Protein AF-A0A3A4WCN4-F1 (afdb_monomer)

Mean predicted aligned error: 2.83 Å

Structure (mmCIF, N/CA/C/O backbone):
data_AF-A0A3A4WCN4-F1
#
_entry.id   AF-A0A3A4WCN4-F1
#
loop_
_atom_site.group_PDB
_atom_site.id
_atom_site.type_symbol
_atom_site.label_atom_id
_atom_site.label_alt_id
_atom_site.label_comp_id
_atom_site.label_asym_id
_atom_site.label_entity_id
_atom_site.label_seq_id
_atom_site.pdbx_PDB_ins_code
_atom_site.Cartn_x
_atom_site.Cartn_y
_atom_site.Cartn_z
_atom_site.occupancy
_atom_site.B_iso_or_equiv
_atom_site.auth_seq_id
_atom_site.auth_comp_id
_atom_site.auth_asym_id
_atom_site.auth_atom_id
_atom_site.pdbx_PDB_model_num
ATOM 1 N N . MET A 1 1 ? -25.607 -3.711 9.788 1.00 55.25 1 MET A N 1
ATOM 2 C CA . MET A 1 1 ? -25.666 -2.341 10.371 1.00 55.25 1 MET A CA 1
ATOM 3 C C . MET A 1 1 ? -24.471 -2.274 11.292 1.00 55.25 1 MET A C 1
ATOM 5 O O . MET A 1 1 ? -24.362 -3.160 12.132 1.00 55.25 1 MET A O 1
ATOM 9 N N . GLY A 1 2 ? -23.541 -1.355 11.036 1.00 72.25 2 GLY A N 1
ATOM 10 C CA . GLY A 1 2 ? -22.164 -1.476 11.502 1.00 72.25 2 GLY A CA 1
ATOM 11 C C . GLY A 1 2 ? -21.996 -1.468 13.020 1.00 72.25 2 GLY A C 1
ATOM 12 O O . GLY A 1 2 ? -22.837 -0.961 13.766 1.00 72.25 2 GLY A O 1
ATOM 13 N N . LYS A 1 3 ? -20.884 -2.036 13.495 1.00 90.38 3 LYS A N 1
ATOM 14 C CA . LYS A 1 3 ? -20.515 -1.987 14.913 1.00 90.38 3 LYS A CA 1
ATOM 15 C C . LYS A 1 3 ? -19.748 -0.697 15.184 1.00 90.38 3 LYS A C 1
ATOM 17 O O . LYS A 1 3 ? -18.665 -0.496 14.645 1.00 90.38 3 LYS A O 1
ATOM 22 N N . ILE A 1 4 ? -20.278 0.132 16.077 1.00 96.44 4 ILE A N 1
ATOM 23 C CA . ILE A 1 4 ? -19.611 1.360 16.518 1.00 96.44 4 ILE A CA 1
ATOM 24 C C . ILE A 1 4 ? -18.630 1.032 17.641 1.00 96.44 4 ILE A C 1
ATOM 26 O O . ILE A 1 4 ? -18.994 0.387 18.627 1.00 96.44 4 ILE A O 1
ATOM 30 N N . VAL A 1 5 ? -17.389 1.478 17.488 1.00 97.69 5 VAL A N 1
ATOM 31 C CA . VAL A 1 5 ? -16.275 1.217 18.401 1.00 97.69 5 VAL A CA 1
ATOM 32 C C . VAL A 1 5 ? -15.456 2.487 18.640 1.00 97.69 5 VAL A C 1
ATOM 34 O O . VAL A 1 5 ? -15.546 3.444 17.874 1.00 97.69 5 VAL A O 1
ATOM 37 N N . ALA A 1 6 ? -14.675 2.500 19.719 1.00 98.00 6 ALA A N 1
ATOM 38 C CA . ALA A 1 6 ? -13.680 3.532 19.996 1.00 98.00 6 ALA A CA 1
ATOM 39 C C . ALA A 1 6 ? -12.293 2.923 19.773 1.00 98.00 6 ALA A C 1
ATOM 41 O O . ALA A 1 6 ? -11.901 2.037 20.532 1.00 98.00 6 ALA A O 1
ATOM 42 N N . VAL A 1 7 ? -11.614 3.341 18.708 1.00 98.25 7 VAL A N 1
ATOM 43 C CA . VAL A 1 7 ? -10.374 2.723 18.208 1.00 98.25 7 VAL A CA 1
ATOM 44 C C . VAL A 1 7 ? -9.463 3.777 17.588 1.00 98.25 7 VAL A C 1
ATOM 46 O O . VAL A 1 7 ? -9.918 4.868 17.251 1.00 98.25 7 VAL A O 1
ATOM 49 N N . THR A 1 8 ? -8.181 3.463 17.431 1.00 98.56 8 THR A N 1
ATOM 50 C CA . THR A 1 8 ? -7.230 4.329 16.714 1.00 98.56 8 THR A CA 1
ATOM 51 C C . THR A 1 8 ? -7.257 4.097 15.201 1.00 98.56 8 THR A C 1
ATOM 53 O O . THR A 1 8 ? -7.775 3.080 14.736 1.00 98.56 8 THR A O 1
ATOM 56 N N . GLY A 1 9 ? -6.646 4.984 14.406 1.00 98.50 9 GLY A N 1
ATOM 57 C CA . GLY A 1 9 ? -6.474 4.754 12.965 1.00 98.50 9 GLY A CA 1
ATOM 58 C C . GLY A 1 9 ? -5.678 3.481 12.641 1.00 98.50 9 GLY A C 1
ATOM 59 O O . GLY A 1 9 ? -6.041 2.742 11.727 1.00 98.50 9 GLY A O 1
ATOM 60 N N . ASN A 1 10 ? -4.644 3.152 13.429 1.00 98.62 10 ASN A N 1
ATOM 61 C CA . ASN A 1 10 ? -3.909 1.889 13.278 1.00 98.62 10 ASN A CA 1
ATOM 62 C C . ASN A 1 10 ? -4.796 0.665 13.539 1.00 98.62 10 ASN A C 1
ATOM 64 O O . ASN A 1 10 ? -4.753 -0.303 12.778 1.00 98.62 10 ASN A O 1
ATOM 68 N N . GLU A 1 11 ? -5.616 0.708 14.592 1.00 98.69 11 GLU A N 1
ATOM 69 C CA . GLU A 1 11 ? -6.584 -0.347 14.904 1.00 98.69 11 GLU A CA 1
ATOM 70 C C . GLU A 1 11 ? -7.619 -0.521 13.795 1.00 98.69 11 GLU A C 1
ATOM 72 O O . GLU A 1 11 ? -7.915 -1.650 13.396 1.00 98.69 11 GLU A O 1
ATOM 77 N N . ALA A 1 12 ? -8.129 0.594 13.274 1.00 98.69 12 ALA A N 1
ATOM 78 C CA . ALA A 1 12 ? -9.118 0.601 12.213 1.00 98.69 12 ALA A CA 1
ATOM 79 C C . ALA A 1 1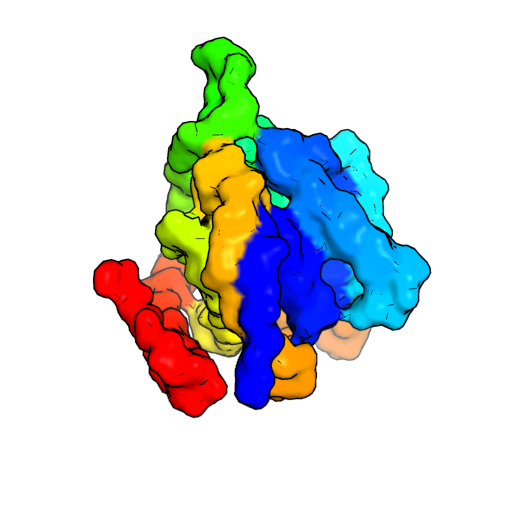2 ? -8.534 0.006 10.917 1.00 98.69 12 ALA A C 1
ATOM 81 O O . ALA A 1 12 ? -9.110 -0.922 10.349 1.00 98.69 12 ALA A O 1
ATOM 82 N N . CYS A 1 13 ? -7.336 0.423 10.499 1.00 98.75 13 CYS A N 1
ATOM 83 C CA . CYS A 1 13 ? -6.648 -0.160 9.344 1.00 98.75 13 CYS A CA 1
ATOM 84 C C . CYS A 1 13 ? -6.330 -1.656 9.527 1.00 98.75 13 CYS A C 1
ATOM 86 O O . CYS A 1 13 ? -6.526 -2.445 8.601 1.00 98.75 13 CYS A O 1
ATOM 88 N N . ALA A 1 14 ? -5.897 -2.083 10.719 1.00 98.75 14 ALA A N 1
ATOM 89 C CA . ALA A 1 14 ? -5.668 -3.500 11.008 1.00 98.75 14 ALA A CA 1
ATOM 90 C C . ALA A 1 14 ? -6.969 -4.322 10.911 1.00 98.75 14 ALA A C 1
ATOM 92 O O . ALA A 1 14 ? -6.965 -5.427 10.361 1.00 98.75 14 ALA A O 1
ATOM 93 N N . GLN A 1 15 ? -8.093 -3.776 11.390 1.00 98.69 15 GLN A N 1
ATOM 94 C CA . GLN A 1 15 ? -9.412 -4.388 11.234 1.00 98.69 15 GLN A CA 1
ATOM 95 C C . GLN A 1 15 ? -9.819 -4.488 9.756 1.00 98.69 15 GLN A C 1
ATOM 97 O O . GLN A 1 15 ? -10.295 -5.543 9.335 1.00 98.69 15 GLN A O 1
ATOM 102 N N . ALA A 1 16 ? -9.612 -3.439 8.957 1.00 98.81 16 ALA A N 1
ATOM 103 C CA . ALA A 1 16 ? -9.880 -3.476 7.519 1.00 98.81 16 ALA A CA 1
ATOM 104 C C . ALA A 1 16 ? -9.060 -4.574 6.822 1.00 98.81 16 ALA A C 1
ATOM 106 O O . ALA A 1 16 ? -9.638 -5.395 6.111 1.00 98.81 16 ALA A O 1
ATOM 107 N N . LEU A 1 17 ? -7.749 -4.678 7.083 1.00 98.75 17 LEU A N 1
ATOM 108 C CA . LEU A 1 17 ? -6.921 -5.765 6.535 1.00 98.75 17 LEU A CA 1
ATOM 109 C C . LEU A 1 17 ? -7.437 -7.148 6.945 1.00 98.75 17 LEU A C 1
ATOM 111 O O . LEU A 1 17 ? -7.514 -8.049 6.111 1.00 98.75 17 LEU A O 1
ATOM 115 N N . LYS A 1 18 ? -7.863 -7.313 8.204 1.00 98.69 18 LYS A N 1
ATOM 116 C CA . LYS A 1 18 ? -8.476 -8.559 8.684 1.00 98.69 18 LYS A CA 1
ATOM 117 C C . LYS A 1 18 ? -9.745 -8.920 7.912 1.00 98.69 18 LYS A C 1
ATOM 119 O O . LYS A 1 18 ? -10.019 -10.092 7.662 1.00 98.69 18 LYS A O 1
ATOM 124 N N . GLN A 1 19 ? -10.554 -7.927 7.563 1.00 98.56 19 GLN A N 1
ATOM 125 C CA . GLN A 1 19 ? -11.794 -8.132 6.817 1.00 98.56 19 GLN A CA 1
ATOM 126 C C . GLN A 1 19 ? -11.532 -8.438 5.341 1.00 98.56 19 GLN A C 1
ATOM 128 O O . GLN A 1 19 ? -12.218 -9.282 4.763 1.00 98.56 19 GLN A O 1
ATOM 133 N N . ILE A 1 20 ? -10.514 -7.798 4.765 1.00 98.50 20 ILE A N 1
ATOM 134 C CA . ILE A 1 20 ? -10.066 -7.992 3.384 1.00 98.50 20 ILE A CA 1
ATOM 135 C C . ILE A 1 20 ? -9.419 -9.368 3.186 1.00 98.50 20 ILE A C 1
ATOM 137 O O . ILE A 1 20 ? -9.630 -9.975 2.135 1.00 98.50 20 ILE A O 1
ATOM 141 N N . ASN A 1 21 ? -8.696 -9.869 4.198 1.00 98.44 21 ASN A N 1
ATOM 142 C CA . ASN A 1 21 ? -7.992 -11.155 4.187 1.00 98.44 21 ASN A CA 1
ATOM 143 C C . ASN A 1 21 ? -7.026 -11.273 2.985 1.00 98.44 21 ASN A C 1
ATOM 145 O O . ASN A 1 21 ? -7.299 -12.055 2.073 1.00 98.44 21 ASN A O 1
ATOM 149 N N . PRO A 1 22 ? -5.955 -10.450 2.910 1.00 98.44 22 PRO A N 1
ATOM 150 C CA . PRO A 1 22 ? -4.961 -10.567 1.841 1.00 98.44 22 PRO A CA 1
ATOM 151 C C . PRO A 1 22 ? -4.262 -11.933 1.895 1.00 98.44 22 PRO A C 1
ATOM 153 O O . PRO A 1 22 ? -4.121 -12.511 2.969 1.00 98.44 22 PRO A O 1
ATOM 156 N N . ASP A 1 23 ? -3.789 -12.435 0.756 1.00 98.56 23 ASP A N 1
ATOM 157 C CA . ASP A 1 23 ? -3.121 -13.740 0.683 1.00 98.56 23 ASP A CA 1
ATOM 158 C C . ASP A 1 23 ? -1.726 -13.689 1.320 1.00 98.56 23 ASP A C 1
ATOM 160 O O . ASP A 1 23 ? -1.324 -14.609 2.026 1.00 98.56 23 ASP A O 1
ATOM 164 N N . VAL A 1 24 ? -0.986 -12.597 1.092 1.00 98.75 24 VAL A N 1
ATOM 165 C CA . VAL A 1 24 ? 0.373 -12.405 1.621 1.00 98.75 24 VAL A CA 1
ATOM 166 C C . VAL A 1 24 ? 0.511 -11.020 2.236 1.00 98.75 24 VAL A C 1
ATOM 168 O O . VAL A 1 24 ? 0.078 -10.018 1.657 1.00 98.75 24 VAL A O 1
ATOM 171 N N . CYS A 1 25 ? 1.175 -10.959 3.388 1.00 98.62 25 CYS A N 1
ATOM 172 C CA . CYS A 1 25 ? 1.628 -9.711 3.974 1.00 98.62 25 CYS A CA 1
ATOM 173 C C . CYS A 1 25 ? 3.097 -9.802 4.382 1.00 98.62 25 CYS A C 1
ATOM 175 O O . CYS A 1 25 ? 3.435 -10.541 5.299 1.00 98.62 25 CYS A O 1
ATOM 177 N N . ALA A 1 26 ? 3.979 -9.052 3.719 1.00 98.50 26 ALA A N 1
ATOM 178 C CA . ALA A 1 26 ? 5.376 -8.949 4.136 1.00 98.50 26 ALA A CA 1
ATOM 179 C C . ALA A 1 26 ? 5.595 -7.639 4.890 1.00 98.50 26 ALA A C 1
ATOM 181 O O . ALA A 1 26 ? 5.161 -6.585 4.424 1.00 98.50 26 ALA A O 1
ATOM 182 N N . ALA A 1 27 ? 6.244 -7.686 6.051 1.00 97.00 27 ALA A N 1
ATOM 183 C CA . ALA A 1 27 ? 6.293 -6.541 6.955 1.00 97.00 27 ALA A CA 1
ATOM 184 C C . ALA A 1 27 ? 7.608 -6.428 7.725 1.00 97.00 27 ALA A C 1
ATOM 186 O O . ALA A 1 27 ? 8.247 -7.425 8.062 1.00 97.00 27 ALA A O 1
ATOM 187 N N . TYR A 1 28 ? 7.959 -5.184 8.047 1.00 98.50 28 TYR A N 1
ATOM 188 C CA . TYR A 1 28 ? 9.059 -4.828 8.932 1.00 98.50 28 TYR A CA 1
ATOM 189 C C . TYR A 1 28 ? 8.600 -3.710 9.884 1.00 98.50 28 TYR A C 1
ATOM 191 O O . TYR A 1 28 ? 7.876 -2.807 9.454 1.00 98.50 28 TYR A O 1
ATOM 199 N N . PRO A 1 29 ? 8.945 -3.765 11.182 1.00 97.50 29 PRO A N 1
ATOM 200 C CA . PRO A 1 29 ? 8.425 -2.818 12.160 1.00 97.50 29 PRO A CA 1
ATOM 201 C C . PRO A 1 29 ? 9.099 -1.443 12.055 1.00 97.50 29 PRO A C 1
ATOM 203 O O . PRO A 1 29 ? 10.312 -1.314 12.206 1.00 97.50 29 PRO A O 1
ATOM 206 N N . ILE A 1 30 ? 8.287 -0.392 11.917 1.00 98.44 30 ILE A N 1
ATOM 207 C CA . ILE A 1 30 ? 8.720 1.005 12.017 1.00 98.44 30 ILE A CA 1
ATOM 208 C C . ILE A 1 30 ? 7.617 1.881 12.625 1.00 98.44 30 ILE A C 1
ATOM 210 O O . ILE A 1 30 ? 6.486 1.928 12.147 1.00 98.44 30 ILE A O 1
ATOM 214 N N . THR A 1 31 ? 7.933 2.603 13.702 1.00 98.12 31 THR A N 1
ATOM 215 C CA . THR A 1 31 ? 7.000 3.542 14.352 1.00 98.12 31 THR A CA 1
ATOM 216 C C . THR A 1 31 ? 6.596 4.657 13.383 1.00 98.12 31 THR A C 1
ATOM 218 O O . THR A 1 31 ? 7.489 5.193 12.730 1.00 98.12 31 THR A O 1
ATOM 221 N N . PRO A 1 32 ? 5.333 5.113 13.332 1.00 97.88 32 PRO A N 1
ATOM 222 C CA . PRO A 1 32 ? 4.153 4.648 14.072 1.00 97.88 32 PRO A CA 1
ATOM 223 C C . PRO A 1 32 ? 3.353 3.498 13.418 1.00 97.88 32 PRO A C 1
ATOM 225 O O . PRO A 1 32 ? 2.295 3.145 13.934 1.00 97.88 32 PRO A O 1
ATOM 228 N N . ALA A 1 33 ? 3.824 2.892 12.325 1.00 97.88 33 ALA A N 1
ATOM 229 C CA . ALA A 1 33 ? 3.131 1.792 11.638 1.00 97.88 33 ALA A CA 1
ATOM 230 C C . ALA A 1 33 ? 3.218 0.432 12.365 1.00 97.88 33 ALA A C 1
ATOM 232 O O . ALA A 1 33 ? 2.402 -0.454 12.112 1.00 97.88 33 ALA A O 1
ATOM 233 N N . THR A 1 34 ? 4.169 0.260 13.292 1.00 97.31 34 THR A N 1
ATOM 234 C CA . THR A 1 34 ? 4.363 -0.995 14.044 1.00 97.31 34 THR A CA 1
ATOM 235 C C . THR A 1 34 ? 3.094 -1.492 14.741 1.00 97.31 34 THR A C 1
ATOM 237 O O . THR A 1 34 ? 2.812 -2.685 14.686 1.00 97.31 34 THR A O 1
ATOM 240 N N . ASP A 1 35 ? 2.315 -0.603 15.368 1.00 98.06 35 ASP A N 1
ATOM 241 C CA . ASP A 1 35 ? 1.096 -0.983 16.103 1.00 98.06 35 ASP A CA 1
ATOM 242 C C . ASP A 1 35 ? 0.027 -1.598 15.178 1.00 98.06 35 ASP A C 1
ATOM 244 O O . ASP A 1 35 ? -0.567 -2.621 15.523 1.00 98.06 35 ASP A O 1
ATOM 248 N N . LEU A 1 36 ? -0.144 -1.064 13.961 1.00 98.44 36 LEU A N 1
ATOM 249 C CA . LEU A 1 36 ? -1.029 -1.640 12.939 1.00 98.44 36 LEU A CA 1
ATOM 250 C C . LEU A 1 36 ? -0.605 -3.076 12.610 1.00 98.44 36 LEU A C 1
ATOM 252 O O . LEU A 1 36 ? -1.420 -4.000 12.684 1.00 98.44 36 LEU A O 1
ATOM 256 N N . MET A 1 37 ? 0.677 -3.278 12.289 1.00 97.81 37 MET A N 1
ATOM 257 C CA . MET A 1 37 ? 1.170 -4.599 11.895 1.00 97.81 37 MET A CA 1
ATOM 258 C C . MET A 1 37 ? 1.168 -5.605 13.042 1.00 97.81 37 MET A C 1
ATOM 260 O O . MET A 1 37 ? 0.860 -6.769 12.808 1.00 97.81 37 MET A O 1
ATOM 264 N N . GLN A 1 38 ? 1.432 -5.173 14.275 1.00 98.00 38 GLN A N 1
ATOM 265 C CA . GLN A 1 38 ? 1.349 -6.029 15.460 1.00 98.00 38 GLN A CA 1
ATOM 266 C C . GLN A 1 38 ? -0.086 -6.527 15.713 1.00 98.00 38 GLN A C 1
ATOM 268 O O . GLN A 1 38 ? -0.314 -7.678 16.105 1.00 98.00 38 GLN A O 1
ATOM 273 N N . ARG A 1 39 ? -1.087 -5.675 15.476 1.00 98.38 39 ARG A N 1
ATOM 274 C CA . ARG A 1 39 ? -2.501 -6.061 15.586 1.00 98.38 39 ARG A CA 1
ATOM 275 C C . ARG A 1 39 ? -2.896 -7.015 14.475 1.00 98.38 39 ARG A C 1
ATOM 277 O O . ARG A 1 39 ? -3.512 -8.043 14.747 1.00 98.38 39 ARG A O 1
ATOM 284 N N . PHE A 1 40 ? -2.483 -6.721 13.245 1.00 98.62 40 PHE A N 1
ATOM 285 C CA . PHE A 1 40 ? -2.744 -7.608 12.121 1.00 98.62 40 PHE A CA 1
ATOM 286 C C . PHE A 1 40 ? -2.070 -8.978 12.294 1.00 98.62 40 PHE A C 1
ATOM 288 O O . PHE A 1 40 ? -2.721 -10.001 12.098 1.00 98.62 40 PHE A O 1
ATOM 295 N N . SER A 1 41 ? -0.823 -9.031 12.774 1.00 98.06 41 SER A N 1
ATOM 296 C CA . SER A 1 41 ? -0.140 -10.300 13.060 1.00 98.06 41 SER A CA 1
ATOM 297 C C . SER A 1 41 ? -0.839 -11.118 14.146 1.00 98.06 41 SER A C 1
ATOM 299 O O . SER A 1 41 ? -0.810 -12.345 14.100 1.00 98.06 41 SER A O 1
ATOM 301 N N . SER A 1 42 ? -1.507 -10.462 15.099 1.00 98.50 42 SER A N 1
ATOM 302 C CA . SER A 1 42 ? -2.330 -11.150 16.102 1.00 98.50 42 SER A CA 1
ATOM 303 C C . SER A 1 42 ? -3.543 -11.826 15.454 1.00 98.50 42 SER A C 1
ATOM 305 O O . SER A 1 42 ? -3.851 -12.968 15.776 1.00 98.50 42 SER A O 1
ATOM 307 N N . PHE A 1 43 ? -4.185 -11.186 14.469 1.00 98.56 43 PHE A N 1
ATOM 308 C CA . PHE A 1 43 ? -5.264 -11.816 13.699 1.00 98.56 43 PHE A CA 1
ATOM 309 C C . PHE A 1 43 ? -4.794 -13.027 12.887 1.00 98.56 43 PHE A C 1
ATOM 311 O O . PHE A 1 43 ? -5.542 -14.000 12.787 1.00 98.56 43 PHE A O 1
ATOM 318 N N . VAL A 1 44 ? -3.574 -12.983 12.341 1.00 98.38 44 VAL A N 1
ATOM 319 C CA . VAL A 1 44 ? -2.948 -14.131 11.661 1.00 98.38 44 VAL A CA 1
ATOM 320 C C . VAL A 1 44 ? -2.724 -15.275 12.651 1.00 98.38 44 VAL A C 1
ATOM 322 O O . VAL A 1 44 ? -3.205 -16.383 12.429 1.00 98.38 44 VAL A O 1
ATOM 325 N N . ASN A 1 45 ? -2.072 -14.997 13.784 1.00 98.00 45 ASN A N 1
ATOM 326 C CA . ASN A 1 45 ? -1.817 -15.985 14.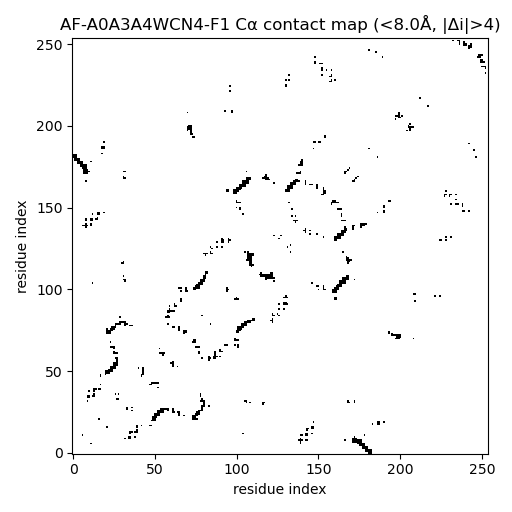836 1.00 98.00 45 ASN A CA 1
ATOM 327 C C . ASN A 1 45 ? -3.106 -16.645 15.358 1.00 98.00 45 ASN A C 1
ATOM 329 O O . ASN A 1 45 ? -3.143 -17.849 15.600 1.00 98.00 45 ASN A O 1
ATOM 333 N N . ASP A 1 46 ? -4.173 -15.860 15.504 1.00 98.31 46 ASP A N 1
ATOM 334 C CA . ASP A 1 46 ? -5.461 -16.319 16.026 1.00 98.31 46 ASP A CA 1
ATOM 335 C C . ASP A 1 46 ? -6.339 -17.018 14.967 1.00 98.31 46 ASP A C 1
ATOM 337 O O . ASP A 1 46 ? -7.504 -17.336 15.240 1.00 98.31 46 ASP A O 1
ATOM 341 N N . GLY A 1 47 ? -5.828 -17.219 13.745 1.00 97.88 47 GLY A N 1
ATOM 342 C CA . GLY A 1 47 ? -6.551 -17.859 12.643 1.00 97.88 47 GLY A CA 1
ATOM 343 C C . GLY A 1 47 ? -7.788 -17.079 12.189 1.00 97.88 47 GLY A C 1
ATOM 344 O O . GLY A 1 47 ? -8.790 -17.666 11.779 1.00 97.88 47 GLY A O 1
ATOM 345 N N . LYS A 1 48 ? -7.777 -15.746 12.329 1.00 98.25 48 LYS A N 1
ATOM 346 C CA . LYS A 1 48 ? -8.868 -14.863 11.868 1.00 98.25 48 LYS A CA 1
ATOM 347 C C . LYS A 1 48 ? -8.755 -14.503 10.387 1.00 98.25 48 LYS A C 1
ATOM 349 O O . LYS A 1 48 ? -9.742 -14.031 9.816 1.00 98.25 48 LYS A O 1
ATOM 354 N N . VAL A 1 49 ? -7.571 -14.700 9.821 1.00 98.00 49 VAL A N 1
ATOM 355 C CA . VAL A 1 49 ? -7.205 -14.548 8.412 1.00 98.00 49 VAL A CA 1
ATOM 356 C C . VAL A 1 49 ? -6.334 -15.729 8.004 1.00 98.00 49 VAL A C 1
ATOM 358 O O . VAL A 1 49 ? -5.692 -16.342 8.854 1.00 98.00 49 VAL A O 1
ATOM 361 N N . ASP A 1 50 ? -6.297 -16.003 6.707 1.00 97.31 50 ASP A N 1
ATOM 362 C CA . ASP A 1 50 ? -5.495 -17.073 6.104 1.00 97.31 50 ASP A CA 1
ATOM 363 C C . ASP A 1 50 ? -4.184 -16.525 5.502 1.00 97.31 50 ASP A C 1
ATOM 365 O O . ASP A 1 50 ? -3.518 -17.199 4.722 1.00 97.31 50 ASP A O 1
ATOM 369 N N . THR A 1 51 ? -3.843 -15.272 5.827 1.00 98.56 51 THR A N 1
ATOM 370 C CA . THR A 1 51 ? -2.694 -14.541 5.287 1.00 98.56 51 THR A CA 1
ATOM 371 C C . THR A 1 51 ? -1.367 -15.193 5.664 1.00 98.56 51 THR A C 1
ATOM 373 O O . THR A 1 51 ? -1.076 -15.377 6.846 1.00 98.56 51 THR A O 1
ATOM 376 N N . GLU A 1 52 ? -0.504 -15.409 4.673 1.00 98.56 52 GLU A N 1
ATOM 377 C CA . GLU A 1 52 ? 0.902 -15.733 4.904 1.00 98.56 52 GLU A CA 1
ATOM 378 C C . GLU A 1 52 ? 1.659 -14.460 5.316 1.00 98.56 52 GLU A C 1
ATOM 380 O O . GLU A 1 52 ? 1.875 -13.547 4.508 1.00 98.56 52 GLU A O 1
ATOM 385 N N . LEU A 1 53 ? 2.031 -14.374 6.596 1.00 98.44 53 LEU A N 1
ATOM 386 C CA . LEU A 1 53 ? 2.762 -13.238 7.154 1.00 98.44 53 LEU A CA 1
ATOM 387 C C . LEU A 1 53 ? 4.274 -13.483 7.087 1.00 98.44 53 LEU A C 1
ATOM 389 O O . LEU A 1 53 ? 4.808 -14.328 7.802 1.00 98.44 53 LEU A O 1
ATOM 393 N N . VAL A 1 54 ? 4.981 -12.683 6.291 1.00 98.31 54 VAL A N 1
ATOM 394 C CA . VAL A 1 54 ? 6.434 -12.783 6.108 1.00 98.31 54 VAL A CA 1
ATOM 395 C C . VAL A 1 54 ? 7.135 -11.669 6.884 1.00 98.31 54 VAL A C 1
ATOM 397 O O . VAL A 1 54 ? 7.074 -10.494 6.517 1.00 98.31 54 VAL A O 1
ATOM 400 N N . LEU A 1 55 ? 7.825 -12.040 7.963 1.00 97.50 55 LEU A N 1
ATOM 401 C CA . LEU A 1 55 ? 8.657 -11.122 8.742 1.00 97.50 55 LEU A CA 1
ATOM 402 C C . LEU A 1 55 ? 10.054 -11.065 8.124 1.00 97.50 55 LEU A C 1
ATOM 404 O O . LEU A 1 55 ? 10.817 -12.027 8.202 1.00 97.50 55 LEU A O 1
ATOM 408 N N . VAL A 1 56 ? 10.362 -9.947 7.478 1.00 98.19 56 VAL A N 1
ATOM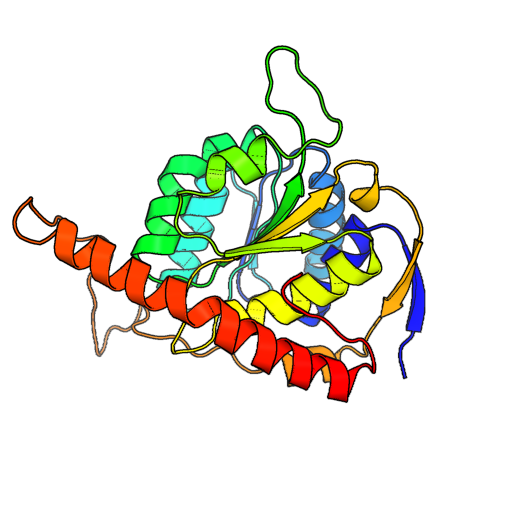 409 C CA . VAL A 1 56 ? 11.614 -9.747 6.735 1.00 98.19 56 VAL A CA 1
ATOM 410 C C . VAL A 1 56 ? 12.658 -8.999 7.574 1.00 98.19 56 VAL A C 1
ATOM 412 O O . VAL A 1 56 ? 12.392 -8.589 8.700 1.00 98.19 56 VAL A O 1
ATOM 415 N N . GLU A 1 57 ? 13.855 -8.805 7.029 1.00 97.88 57 GLU A N 1
ATOM 416 C CA . GLU A 1 57 ? 14.980 -8.121 7.673 1.00 97.88 57 GLU A CA 1
ATOM 417 C C . GLU A 1 57 ? 15.017 -6.601 7.452 1.00 97.88 57 GLU A C 1
ATOM 419 O O . GLU A 1 57 ? 15.759 -5.911 8.149 1.00 97.88 57 GLU A O 1
ATOM 424 N N . SER A 1 58 ? 14.260 -6.076 6.480 1.00 98.31 58 SER A N 1
ATOM 425 C CA . SER A 1 58 ? 14.155 -4.636 6.205 1.00 98.31 58 SER A CA 1
ATOM 426 C C . SER A 1 58 ? 12.917 -4.284 5.374 1.00 98.31 58 SER A C 1
ATOM 428 O O . SER A 1 58 ? 12.313 -5.149 4.738 1.00 98.31 58 SER A O 1
ATOM 430 N N . GLU A 1 59 ? 12.557 -3.002 5.305 1.00 98.56 59 GLU A N 1
ATOM 431 C CA . GLU A 1 59 ? 11.459 -2.528 4.458 1.00 98.56 59 GLU A CA 1
ATOM 432 C C . GLU A 1 59 ? 11.712 -2.725 2.957 1.00 98.56 59 GLU A C 1
ATOM 434 O O . GLU A 1 59 ? 10.763 -2.985 2.215 1.00 98.56 59 GLU A O 1
ATOM 439 N N . HIS A 1 60 ? 12.971 -2.684 2.502 1.00 98.62 60 HIS A N 1
ATOM 440 C CA . HIS A 1 60 ? 13.315 -3.030 1.114 1.00 98.62 60 HIS A CA 1
ATOM 441 C C . HIS A 1 60 ? 12.875 -4.461 0.785 1.00 98.62 60 HIS A C 1
ATOM 443 O O . HIS A 1 60 ? 12.171 -4.709 -0.200 1.00 98.62 60 HIS A O 1
ATOM 449 N N . SER A 1 61 ? 13.205 -5.392 1.677 1.00 98.56 61 SER A N 1
ATOM 450 C CA . SER A 1 61 ? 12.856 -6.808 1.569 1.00 98.56 61 SER A CA 1
ATOM 451 C C . SER A 1 61 ? 11.351 -7.031 1.709 1.00 98.56 61 SER A C 1
ATOM 453 O O . SER A 1 61 ? 10.800 -7.901 1.035 1.00 98.56 61 SER A O 1
ATOM 455 N N . ALA A 1 62 ? 10.657 -6.201 2.495 1.00 98.69 62 ALA A N 1
ATOM 456 C CA . ALA A 1 62 ? 9.202 -6.264 2.633 1.00 98.69 62 ALA A CA 1
ATOM 457 C C . ALA A 1 62 ? 8.524 -5.951 1.296 1.00 98.69 62 ALA A C 1
ATOM 459 O O . ALA A 1 62 ? 7.691 -6.729 0.827 1.00 98.69 62 ALA A O 1
ATOM 460 N N . MET A 1 63 ? 8.917 -4.857 0.633 1.00 98.81 63 MET A N 1
ATOM 461 C CA . MET A 1 63 ? 8.362 -4.518 -0.681 1.00 98.81 63 MET A CA 1
ATOM 462 C C . MET A 1 63 ? 8.792 -5.524 -1.758 1.00 98.81 63 MET A C 1
ATOM 464 O O . MET A 1 63 ? 7.980 -5.900 -2.602 1.00 98.81 63 MET A 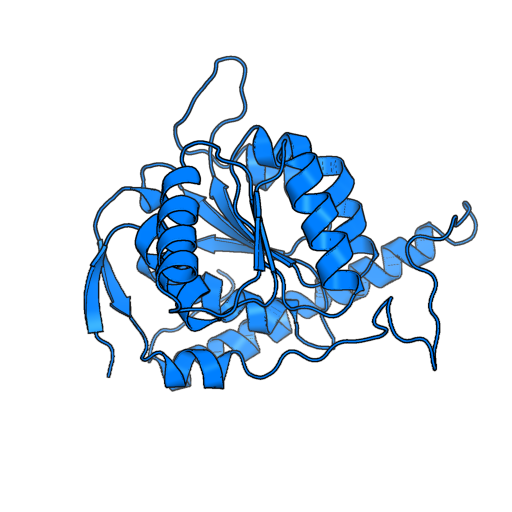O 1
ATOM 468 N N . SER A 1 64 ? 10.028 -6.024 -1.704 1.00 98.44 64 SER A N 1
ATOM 469 C CA . SER A 1 64 ? 10.517 -7.066 -2.619 1.00 98.44 64 SER A CA 1
ATOM 470 C C . SER A 1 64 ? 9.709 -8.364 -2.519 1.00 98.44 64 SER A C 1
ATOM 472 O O . SER A 1 64 ? 9.276 -8.904 -3.540 1.00 98.44 64 SER A O 1
ATOM 474 N N . ALA A 1 65 ? 9.434 -8.837 -1.301 1.00 98.62 65 ALA A N 1
ATOM 475 C CA . ALA A 1 65 ? 8.576 -9.994 -1.064 1.00 98.62 65 ALA A CA 1
ATOM 476 C C . ALA A 1 65 ? 7.135 -9.736 -1.536 1.00 98.62 65 ALA A C 1
ATOM 478 O O . ALA A 1 65 ? 6.537 -10.602 -2.177 1.00 98.62 65 ALA A O 1
ATOM 479 N N . CYS A 1 66 ? 6.604 -8.529 -1.305 1.00 98.75 66 CYS A N 1
ATOM 480 C CA . CYS A 1 66 ? 5.282 -8.142 -1.796 1.00 98.75 66 CYS A CA 1
ATOM 481 C C . CYS A 1 66 ? 5.190 -8.179 -3.329 1.00 98.75 66 CYS A C 1
ATOM 483 O O . CYS A 1 66 ? 4.216 -8.693 -3.875 1.00 98.75 66 CYS A O 1
ATOM 485 N N . ILE A 1 67 ? 6.210 -7.679 -4.032 1.00 98.62 67 ILE A N 1
ATOM 486 C CA . ILE A 1 67 ? 6.295 -7.723 -5.499 1.00 98.62 67 ILE A CA 1
ATOM 487 C C . ILE A 1 67 ? 6.316 -9.167 -5.995 1.00 98.62 67 ILE A C 1
ATOM 489 O O . ILE A 1 67 ? 5.557 -9.505 -6.902 1.00 98.62 67 ILE A O 1
ATOM 493 N N . GLY A 1 68 ? 7.131 -10.031 -5.384 1.00 98.00 68 GLY A N 1
ATOM 494 C CA . GLY A 1 68 ? 7.179 -11.451 -5.731 1.00 98.00 68 GLY A CA 1
ATOM 495 C C . GLY A 1 68 ? 5.825 -12.143 -5.551 1.00 98.00 68 GLY A C 1
ATOM 496 O O . GLY A 1 68 ? 5.347 -12.811 -6.468 1.00 98.00 68 GLY A O 1
ATOM 497 N N . ALA A 1 69 ? 5.171 -11.928 -4.408 1.00 98.25 69 ALA A N 1
ATOM 498 C CA . ALA A 1 69 ? 3.861 -12.502 -4.105 1.00 98.25 69 ALA A CA 1
ATOM 499 C C . ALA A 1 69 ? 2.753 -11.989 -5.044 1.00 98.25 69 ALA A C 1
ATOM 501 O O . ALA A 1 69 ? 1.943 -12.775 -5.542 1.00 98.25 69 ALA A O 1
ATOM 502 N N . ALA A 1 70 ? 2.743 -10.689 -5.349 1.00 98.12 70 ALA A N 1
ATOM 503 C CA . ALA A 1 70 ? 1.760 -10.101 -6.254 1.00 98.12 70 ALA A CA 1
ATOM 504 C C . ALA A 1 70 ? 1.975 -10.586 -7.694 1.00 98.12 70 ALA A C 1
ATOM 506 O O . ALA A 1 70 ? 1.013 -10.926 -8.385 1.00 98.12 70 ALA A O 1
ATOM 507 N N . ALA A 1 71 ? 3.233 -10.683 -8.141 1.00 97.44 71 ALA A N 1
ATOM 508 C CA . ALA A 1 71 ? 3.575 -11.248 -9.443 1.00 97.44 71 ALA A CA 1
ATOM 509 C C . ALA A 1 71 ? 3.186 -12.729 -9.538 1.00 97.44 71 ALA A C 1
ATOM 511 O O . ALA A 1 71 ? 2.687 -13.157 -10.574 1.00 97.44 71 ALA A O 1
ATOM 512 N N . ALA A 1 72 ? 3.338 -13.503 -8.459 1.00 96.75 72 ALA A N 1
ATOM 513 C CA . ALA A 1 72 ? 2.882 -14.892 -8.380 1.00 96.75 72 ALA A CA 1
ATOM 514 C C . ALA A 1 72 ? 1.349 -15.043 -8.429 1.00 96.75 72 ALA A C 1
ATOM 516 O O . ALA A 1 72 ? 0.858 -16.136 -8.712 1.00 96.75 72 ALA A O 1
ATOM 517 N N . GLY A 1 73 ? 0.595 -13.955 -8.234 1.00 95.81 73 GLY A N 1
ATOM 518 C CA . GLY A 1 73 ? -0.859 -13.922 -8.367 1.00 95.81 73 GLY A CA 1
ATOM 519 C C . GLY A 1 73 ? -1.634 -13.839 -7.054 1.00 95.81 73 GLY A C 1
ATOM 520 O O . GLY A 1 73 ? -2.834 -14.109 -7.080 1.00 95.81 73 GLY A O 1
ATOM 521 N N . GLY A 1 74 ? -0.985 -13.480 -5.944 1.00 97.12 74 GLY A N 1
ATOM 522 C CA . GLY A 1 74 ? -1.657 -13.215 -4.669 1.00 97.12 74 GLY A CA 1
ATOM 523 C C . GLY A 1 74 ? -2.177 -11.779 -4.547 1.00 97.12 74 GLY A C 1
ATOM 524 O O . GLY A 1 74 ? -1.635 -10.853 -5.154 1.00 97.12 74 GLY A O 1
ATOM 525 N N . ARG A 1 75 ? -3.206 -11.587 -3.718 1.00 98.50 75 ARG A N 1
ATOM 526 C CA . ARG A 1 75 ? -3.608 -10.288 -3.165 1.00 98.50 75 ARG A CA 1
ATOM 527 C C . ARG A 1 75 ? -2.657 -9.924 -2.029 1.00 98.50 75 ARG A C 1
ATOM 529 O O . ARG A 1 75 ? -2.553 -10.663 -1.054 1.00 98.50 75 ARG A O 1
ATOM 536 N N . VAL A 1 76 ? -1.980 -8.783 -2.137 1.00 98.62 76 VAL A N 1
ATOM 537 C CA . VAL A 1 76 ? -0.847 -8.454 -1.261 1.00 98.62 76 VAL A CA 1
ATOM 538 C C . VAL A 1 76 ? -1.043 -7.134 -0.533 1.00 98.62 76 VAL A C 1
ATOM 540 O O . VAL A 1 76 ? -1.465 -6.140 -1.128 1.00 98.62 76 VAL A O 1
ATOM 543 N N . ALA A 1 77 ? -0.667 -7.121 0.746 1.00 98.62 77 ALA A N 1
ATOM 544 C CA . ALA A 1 77 ? -0.586 -5.911 1.550 1.00 98.62 77 ALA A CA 1
ATOM 545 C C . ALA A 1 77 ? 0.735 -5.810 2.333 1.00 98.62 77 ALA A C 1
ATOM 547 O O . ALA A 1 77 ? 1.396 -6.805 2.605 1.00 98.62 77 ALA A O 1
ATOM 548 N N . THR A 1 78 ? 1.107 -4.607 2.747 1.00 98.69 78 THR A N 1
ATOM 549 C CA . THR A 1 78 ? 2.179 -4.329 3.725 1.00 98.69 78 THR A CA 1
ATOM 550 C C . THR A 1 78 ? 1.789 -3.089 4.526 1.00 98.69 78 THR A C 1
ATOM 552 O O . THR A 1 78 ? 0.718 -2.553 4.281 1.00 98.69 78 THR A O 1
ATOM 555 N N . ALA A 1 79 ? 2.613 -2.599 5.447 1.00 98.69 79 ALA A N 1
ATOM 556 C CA . ALA A 1 79 ? 2.473 -1.259 6.016 1.00 98.69 79 ALA A CA 1
ATOM 557 C C . ALA A 1 79 ? 3.851 -0.710 6.394 1.00 98.69 79 ALA A C 1
ATOM 559 O O . ALA A 1 79 ? 4.748 -1.468 6.764 1.00 98.69 79 ALA A O 1
ATOM 560 N N . THR A 1 80 ? 4.035 0.607 6.298 1.00 98.75 80 THR A N 1
ATOM 561 C CA . THR A 1 80 ? 5.325 1.247 6.599 1.00 98.75 80 THR A CA 1
ATOM 562 C C . THR A 1 80 ? 5.162 2.717 6.991 1.00 98.75 80 THR A C 1
ATOM 564 O O . THR A 1 80 ? 4.046 3.230 7.113 1.00 98.75 80 THR A O 1
ATOM 567 N N . SER A 1 81 ? 6.289 3.390 7.220 1.00 98.69 81 SER A N 1
ATOM 568 C CA . SER A 1 81 ? 6.381 4.802 7.574 1.00 98.69 81 SER A CA 1
ATOM 569 C C . SER A 1 81 ? 7.785 5.361 7.293 1.00 98.69 81 SER A C 1
ATOM 571 O O . SER A 1 81 ? 8.771 4.637 7.425 1.00 98.69 81 SER A O 1
ATOM 573 N N . SER A 1 82 ? 7.913 6.651 6.964 1.00 98.62 82 SER A N 1
ATOM 574 C CA . SER A 1 82 ? 9.175 7.414 6.973 1.00 98.62 82 SER A CA 1
ATOM 575 C C . SER A 1 82 ? 10.364 6.701 6.311 1.00 98.62 82 SER A C 1
ATOM 577 O O . SER A 1 82 ? 10.370 6.477 5.103 1.00 98.62 82 SER A O 1
ATOM 579 N N . GLN A 1 83 ? 11.397 6.356 7.091 1.00 98.38 83 GLN A N 1
ATOM 580 C CA . GLN A 1 83 ? 12.641 5.761 6.596 1.00 98.38 83 GLN A CA 1
ATOM 581 C C . GLN A 1 83 ? 12.396 4.397 5.957 1.00 98.38 83 GLN A C 1
ATOM 583 O O . GLN A 1 83 ? 13.115 4.022 5.040 1.00 98.38 83 GLN A O 1
ATOM 588 N N . GLY A 1 84 ? 11.357 3.697 6.403 1.00 98.50 84 GLY A N 1
ATOM 589 C CA . GLY A 1 84 ? 10.943 2.439 5.823 1.00 98.50 84 GLY A CA 1
ATOM 590 C C . GLY A 1 84 ? 10.425 2.614 4.403 1.00 98.50 84 GLY A C 1
ATOM 591 O O . GLY A 1 84 ? 10.865 1.909 3.500 1.00 98.50 84 GLY A O 1
ATOM 592 N N . LEU A 1 85 ? 9.589 3.630 4.164 1.00 98.69 85 LEU A N 1
ATOM 593 C CA . LEU A 1 85 ? 9.166 3.980 2.806 1.00 98.69 85 LEU A CA 1
ATOM 594 C C . LEU A 1 85 ? 10.352 4.432 1.943 1.00 98.69 85 LEU A C 1
ATOM 596 O O . LEU A 1 85 ? 10.452 4.041 0.782 1.00 98.69 85 LEU A O 1
ATOM 600 N N . ALA A 1 86 ? 11.267 5.226 2.506 1.00 98.25 86 ALA A N 1
ATOM 601 C CA . ALA A 1 86 ? 12.480 5.639 1.801 1.00 98.25 86 ALA A CA 1
ATOM 602 C C . ALA A 1 86 ? 13.350 4.431 1.405 1.00 98.25 86 ALA A C 1
ATOM 604 O O . ALA A 1 86 ? 13.894 4.398 0.304 1.00 98.25 86 ALA A O 1
ATOM 605 N N . LEU A 1 87 ? 13.429 3.409 2.260 1.00 98.31 87 LEU A N 1
ATOM 606 C CA . LEU A 1 87 ? 14.156 2.173 1.984 1.00 98.31 87 LEU A CA 1
ATOM 607 C C . LEU A 1 87 ? 13.438 1.278 0.952 1.00 98.31 87 LEU A C 1
ATOM 609 O O . LEU A 1 87 ? 14.083 0.496 0.260 1.00 98.31 87 LEU A O 1
ATOM 613 N N . MET A 1 88 ? 12.122 1.441 0.777 1.00 98.62 88 MET A N 1
ATOM 614 C CA . MET A 1 88 ? 11.343 0.811 -0.299 1.00 98.62 88 MET A CA 1
ATOM 615 C C . MET A 1 88 ? 11.461 1.525 -1.656 1.00 98.62 88 MET A C 1
ATOM 617 O O . MET A 1 88 ? 10.971 0.989 -2.649 1.00 98.62 88 MET A O 1
ATOM 621 N N . TRP A 1 89 ? 12.056 2.723 -1.729 1.00 98.25 89 TRP A N 1
ATOM 622 C CA . TRP A 1 89 ? 11.840 3.674 -2.831 1.00 98.25 89 TRP A CA 1
ATOM 623 C C . TRP A 1 89 ? 12.067 3.107 -4.238 1.00 98.25 89 TRP A C 1
ATOM 625 O O . TRP A 1 89 ? 11.204 3.269 -5.101 1.00 98.25 89 TRP A O 1
ATOM 635 N N . GLU A 1 90 ? 13.172 2.397 -4.483 1.00 97.50 90 GLU A N 1
ATOM 636 C CA . GLU A 1 90 ? 13.425 1.796 -5.802 1.00 97.50 90 GLU A CA 1
ATOM 637 C C . GLU A 1 90 ? 12.407 0.700 -6.158 1.00 97.50 90 GLU A C 1
ATOM 639 O O . GLU A 1 90 ? 11.973 0.583 -7.307 1.00 97.50 90 GLU A O 1
ATOM 644 N N . MET A 1 91 ? 11.946 -0.047 -5.153 1.00 98.50 91 MET A N 1
ATOM 645 C CA . MET A 1 91 ? 10.985 -1.131 -5.323 1.00 98.50 91 MET A CA 1
ATOM 646 C C . MET A 1 91 ? 9.587 -0.593 -5.638 1.00 98.50 91 MET A C 1
ATOM 648 O O . MET A 1 91 ? 8.830 -1.242 -6.362 1.00 98.50 91 MET A O 1
ATOM 652 N N . LEU A 1 92 ? 9.250 0.623 -5.190 1.00 98.69 92 LEU A N 1
ATOM 653 C CA . LEU A 1 92 ? 7.978 1.269 -5.532 1.00 98.69 92 LEU A CA 1
ATOM 654 C C . LEU A 1 92 ? 7.814 1.418 -7.053 1.00 98.69 92 LEU A C 1
ATOM 656 O O . LEU A 1 92 ? 6.742 1.120 -7.587 1.00 98.69 92 LEU A O 1
ATOM 660 N N . TYR A 1 93 ? 8.880 1.803 -7.763 1.00 97.94 93 TYR A N 1
ATOM 661 C CA . TYR A 1 93 ? 8.866 1.900 -9.226 1.00 97.94 93 TYR A CA 1
ATOM 662 C C . TYR A 1 93 ? 8.694 0.537 -9.894 1.00 97.94 93 TYR A C 1
ATOM 664 O O . TYR A 1 93 ? 7.996 0.442 -10.906 1.00 97.94 93 TYR A O 1
ATOM 672 N N . ILE A 1 94 ? 9.286 -0.519 -9.327 1.00 97.62 94 ILE A N 1
ATOM 673 C CA . ILE A 1 94 ? 9.138 -1.886 -9.837 1.00 97.62 94 ILE A CA 1
ATOM 674 C C . ILE A 1 94 ? 7.684 -2.342 -9.694 1.00 97.62 94 ILE A C 1
ATOM 676 O O . ILE A 1 94 ? 7.096 -2.774 -10.686 1.00 97.62 94 ILE A O 1
ATOM 680 N N . ALA A 1 95 ? 7.072 -2.189 -8.515 1.00 98.06 95 ALA A N 1
ATOM 681 C CA . ALA A 1 95 ? 5.670 -2.548 -8.277 1.00 98.06 95 ALA A CA 1
ATOM 682 C C . ALA A 1 95 ? 4.715 -1.832 -9.249 1.00 98.06 95 ALA A C 1
ATOM 684 O O . ALA A 1 95 ? 3.883 -2.461 -9.909 1.00 98.06 95 ALA A O 1
ATOM 685 N N . ALA A 1 96 ? 4.875 -0.513 -9.390 1.00 97.69 96 ALA A N 1
ATOM 686 C CA . ALA A 1 96 ? 4.030 0.292 -10.261 1.00 97.69 96 ALA A CA 1
ATOM 687 C C . ALA A 1 96 ? 4.270 -0.003 -11.748 1.00 97.69 96 ALA A C 1
ATOM 689 O O . ALA A 1 96 ? 3.316 -0.075 -12.527 1.00 97.69 96 ALA A O 1
ATOM 690 N N . GLY A 1 97 ? 5.529 -0.164 -12.166 1.00 95.88 97 GLY A N 1
ATOM 691 C CA . GLY A 1 97 ? 5.880 -0.477 -13.552 1.00 95.88 97 GLY A CA 1
ATOM 692 C C . GLY A 1 97 ? 5.346 -1.846 -13.968 1.00 95.88 97 GLY A C 1
ATOM 693 O O . GLY A 1 97 ? 4.751 -2.001 -15.034 1.00 95.88 97 GLY A O 1
ATOM 694 N N . THR A 1 98 ? 5.480 -2.844 -13.099 1.00 95.25 98 THR A N 1
ATOM 695 C CA . THR A 1 98 ? 5.021 -4.216 -13.368 1.00 95.25 98 THR A CA 1
ATOM 696 C C . THR A 1 98 ? 3.515 -4.420 -13.188 1.00 95.25 98 THR A C 1
ATOM 698 O O . THR A 1 98 ? 3.035 -5.538 -13.368 1.00 95.25 98 THR A O 1
ATOM 701 N N . ARG A 1 99 ? 2.747 -3.347 -12.933 1.00 95.62 99 ARG A N 1
ATOM 702 C CA . ARG A 1 99 ? 1.274 -3.361 -12.863 1.00 95.62 99 ARG A CA 1
ATOM 703 C C . ARG A 1 99 ? 0.737 -4.273 -11.748 1.00 95.62 99 ARG A C 1
ATOM 705 O O . ARG A 1 99 ? -0.260 -4.983 -11.928 1.00 95.62 99 ARG A O 1
ATOM 712 N N . LEU A 1 100 ? 1.424 -4.281 -10.605 1.00 97.69 100 LEU A N 1
ATOM 713 C CA . LEU A 1 100 ? 1.096 -5.134 -9.465 1.00 97.69 100 LEU A CA 1
ATOM 714 C C . LEU A 1 100 ? 0.270 -4.355 -8.428 1.00 97.69 100 LEU A C 1
ATOM 716 O O . LEU A 1 100 ? 0.770 -3.373 -7.879 1.00 97.69 100 LEU A O 1
ATOM 720 N N . PRO A 1 101 ? -0.984 -4.761 -8.147 1.00 98.12 101 PRO A N 1
ATOM 721 C CA . PRO A 1 101 ? -1.816 -4.109 -7.141 1.00 98.12 101 PRO A CA 1
ATOM 722 C C . PRO A 1 101 ? -1.386 -4.545 -5.732 1.00 98.12 101 PRO A C 1
ATOM 724 O O . PRO A 1 101 ? -1.855 -5.551 -5.208 1.00 98.12 101 PRO A O 1
ATOM 727 N N . ILE A 1 102 ? -0.459 -3.791 -5.142 1.00 98.81 102 ILE A N 1
ATOM 728 C CA . ILE A 1 102 ? -0.014 -3.940 -3.750 1.00 98.81 102 ILE A CA 1
ATOM 729 C C . ILE A 1 102 ? -0.616 -2.792 -2.943 1.00 98.81 102 ILE A C 1
ATOM 731 O O . ILE A 1 102 ? -0.522 -1.635 -3.363 1.00 98.81 102 ILE A O 1
ATOM 735 N N . ILE A 1 103 ? -1.227 -3.104 -1.799 1.00 98.88 103 ILE A N 1
ATOM 736 C CA . ILE A 1 103 ? -1.834 -2.101 -0.918 1.00 98.88 103 ILE A CA 1
ATOM 737 C C . ILE A 1 103 ? -0.954 -1.844 0.299 1.00 98.88 103 ILE A C 1
ATOM 739 O O . ILE A 1 103 ? -0.493 -2.774 0.957 1.00 98.88 103 ILE A O 1
ATOM 743 N N . MET A 1 104 ? -0.742 -0.572 0.622 1.00 98.81 104 MET A N 1
ATOM 744 C CA . MET A 1 104 ? 0.105 -0.168 1.737 1.00 98.81 104 MET A CA 1
ATOM 745 C C . MET A 1 104 ? -0.542 0.966 2.534 1.00 98.81 104 MET A C 1
ATOM 747 O O . MET A 1 104 ? -0.504 2.113 2.089 1.00 98.81 104 MET A O 1
ATOM 751 N N . PRO A 1 105 ? -1.096 0.710 3.732 1.00 98.75 105 PRO A N 1
ATOM 752 C CA . PRO A 1 105 ? -1.261 1.754 4.726 1.00 98.75 105 PRO A CA 1
ATOM 753 C C . PRO A 1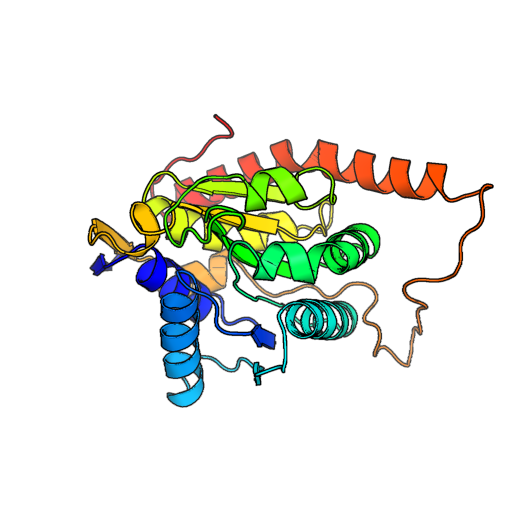 105 ? 0.099 2.403 4.998 1.00 98.75 105 PRO A C 1
ATOM 755 O O . PRO A 1 105 ? 1.044 1.753 5.459 1.00 98.75 105 PRO A O 1
ATOM 758 N N . LEU A 1 106 ? 0.201 3.683 4.661 1.00 98.81 106 LEU A N 1
ATOM 759 C CA . LEU A 1 106 ? 1.365 4.510 4.916 1.00 98.81 106 LEU A CA 1
ATOM 760 C C . LEU A 1 106 ? 1.030 5.416 6.094 1.00 98.81 106 LEU A C 1
ATOM 762 O O . LEU A 1 106 ? 0.257 6.364 5.969 1.00 98.81 106 LEU A O 1
ATOM 766 N N . VAL A 1 107 ? 1.610 5.111 7.251 1.00 98.75 107 VAL A N 1
ATOM 767 C CA . VAL A 1 107 ? 1.418 5.937 8.442 1.00 98.75 107 VAL A CA 1
ATOM 768 C C . VAL A 1 107 ? 2.433 7.070 8.382 1.00 98.75 107 VAL A C 1
ATOM 770 O O . VAL A 1 107 ? 3.580 6.893 8.789 1.00 98.75 107 VAL A O 1
ATOM 773 N N . ASN A 1 108 ? 2.032 8.198 7.805 1.00 98.69 108 ASN A N 1
ATOM 774 C CA . ASN A 1 108 ? 2.921 9.283 7.414 1.00 98.69 108 ASN A CA 1
ATOM 775 C C . ASN A 1 108 ? 3.714 9.833 8.601 1.00 98.69 108 ASN A C 1
ATOM 777 O O . ASN A 1 108 ? 3.165 10.080 9.679 1.00 98.69 108 ASN A O 1
ATOM 781 N N . ARG A 1 109 ? 5.020 10.003 8.403 1.00 98.50 109 ARG A N 1
ATOM 782 C CA . ARG A 1 109 ? 5.969 10.445 9.427 1.00 98.50 109 ARG A CA 1
ATOM 783 C C . ARG A 1 109 ? 7.140 11.179 8.784 1.00 98.50 109 ARG A C 1
ATOM 785 O O . ARG A 1 109 ? 7.661 10.758 7.752 1.00 98.50 109 ARG A O 1
ATOM 792 N N . ALA A 1 110 ? 7.643 12.175 9.506 1.00 98.31 110 ALA A N 1
ATOM 793 C CA . ALA A 1 110 ? 8.846 12.923 9.166 1.00 98.31 110 ALA A CA 1
ATOM 794 C C . ALA A 1 110 ? 10.048 12.058 8.761 1.00 98.31 110 ALA A C 1
ATOM 796 O O . ALA A 1 110 ? 10.376 11.057 9.414 1.00 98.31 110 ALA A O 1
ATOM 797 N N . LEU A 1 111 ? 10.740 12.463 7.693 1.00 97.25 111 LEU A N 1
ATOM 798 C CA . LEU A 1 111 ? 12.051 11.928 7.336 1.00 97.25 111 LEU A CA 1
ATOM 799 C C . LEU A 1 111 ? 13.138 12.424 8.311 1.00 97.25 111 LEU A C 1
ATOM 801 O O . LEU A 1 111 ? 13.020 13.488 8.912 1.00 97.25 111 LEU A O 1
ATOM 805 N N . SER A 1 112 ? 14.183 11.614 8.499 1.00 95.38 112 SER A N 1
ATOM 806 C CA . SER A 1 112 ? 15.253 11.873 9.471 1.00 95.38 112 SER A CA 1
ATOM 807 C C . SER A 1 112 ? 16.158 13.057 9.085 1.00 95.38 112 SER A C 1
ATOM 809 O O . SER A 1 112 ? 16.143 13.526 7.950 1.00 95.38 112 SER A O 1
ATOM 811 N N . ALA A 1 113 ? 17.016 13.449 10.032 1.00 92.56 113 ALA A N 1
ATOM 812 C CA . ALA A 1 113 ? 17.865 14.647 10.081 1.00 92.56 113 ALA A CA 1
ATOM 813 C C . ALA A 1 113 ? 17.131 15.961 10.465 1.00 92.56 113 ALA A C 1
ATOM 815 O O . ALA A 1 113 ? 17.022 16.871 9.642 1.00 92.56 113 ALA A O 1
ATOM 816 N N . PRO A 1 114 ? 16.717 16.112 11.747 1.00 95.12 114 PRO A N 1
ATOM 817 C CA . PRO A 1 114 ? 16.876 15.161 12.860 1.00 95.12 114 PRO A CA 1
ATOM 818 C C . PRO A 1 114 ? 15.843 14.023 12.826 1.00 95.12 114 PRO A C 1
ATOM 820 O O . PRO A 1 114 ? 14.847 14.100 12.116 1.00 95.12 114 PRO A O 1
ATOM 823 N N . LEU A 1 115 ? 16.069 12.948 13.595 1.00 96.75 115 LEU A N 1
ATOM 824 C CA . LEU A 1 115 ? 15.058 11.897 13.758 1.00 96.75 115 LEU A CA 1
ATOM 825 C C . LEU A 1 115 ? 13.788 12.500 14.369 1.00 96.75 115 LEU A C 1
ATOM 827 O O . LEU A 1 115 ? 13.833 13.053 15.467 1.00 96.75 115 LEU A O 1
ATOM 831 N N . ASN A 1 116 ? 12.660 12.324 13.689 1.00 96.38 116 ASN A N 1
ATOM 832 C CA . ASN A 1 116 ? 11.349 12.702 14.187 1.00 96.38 116 ASN A CA 1
ATOM 833 C C . ASN A 1 116 ? 10.362 11.556 13.931 1.00 96.38 116 ASN A C 1
ATOM 835 O O . ASN A 1 116 ? 10.263 11.034 12.821 1.00 96.38 116 ASN A O 1
ATOM 839 N N . ILE A 1 117 ? 9.677 11.122 14.989 1.00 96.81 117 ILE A N 1
ATOM 840 C CA . ILE A 1 117 ? 8.696 10.035 14.915 1.00 96.81 117 ILE A CA 1
ATOM 841 C C . ILE A 1 117 ? 7.277 10.541 14.634 1.00 96.81 117 ILE A C 1
ATOM 843 O O . ILE A 1 117 ? 6.402 9.731 14.349 1.00 96.81 117 ILE A O 1
ATOM 847 N N . HIS A 1 118 ? 7.040 11.850 14.705 1.00 96.94 118 HIS A N 1
ATOM 848 C CA . HIS A 1 118 ? 5.725 12.454 14.532 1.00 96.94 118 HIS A CA 1
ATOM 849 C C . HIS A 1 118 ? 5.346 12.647 13.060 1.00 96.94 118 HIS A C 1
ATOM 851 O O . HIS A 1 118 ? 6.194 12.614 12.163 1.00 96.94 118 HIS A O 1
ATOM 857 N N . GLY A 1 119 ? 4.043 12.821 12.838 1.00 96.62 119 GLY A N 1
ATOM 858 C CA . GLY A 1 119 ? 3.449 12.970 11.519 1.00 96.62 119 GLY A CA 1
ATOM 859 C C . GLY A 1 119 ? 3.895 14.234 10.788 1.00 96.62 119 GLY A C 1
ATOM 860 O O . GLY A 1 119 ? 3.820 15.338 11.321 1.00 96.62 119 GLY A O 1
ATOM 861 N N . ASP A 1 120 ? 4.324 14.036 9.548 1.00 96.44 120 ASP A N 1
ATOM 862 C CA . ASP A 1 120 ? 4.262 14.979 8.434 1.00 96.44 120 ASP A CA 1
ATOM 863 C C . ASP A 1 120 ? 4.137 14.144 7.148 1.00 96.44 120 ASP A C 1
ATOM 865 O O . ASP A 1 120 ? 4.192 12.917 7.213 1.00 96.44 120 ASP A O 1
ATOM 869 N N . HIS A 1 121 ? 3.989 14.771 5.981 1.00 98.25 121 HIS A N 1
ATOM 870 C CA . HIS A 1 121 ? 3.827 14.046 4.711 1.00 98.25 121 HIS A CA 1
ATOM 871 C C . HIS A 1 121 ? 5.117 13.901 3.898 1.00 98.25 121 HIS A C 1
ATOM 873 O O . HIS A 1 121 ? 5.051 13.590 2.712 1.00 98.25 121 HIS A O 1
ATOM 879 N N . SER A 1 122 ? 6.292 14.159 4.476 1.00 98.00 122 SER A N 1
ATOM 880 C CA . SER A 1 122 ? 7.565 14.158 3.740 1.00 98.00 122 SER A CA 1
ATOM 881 C C . SER A 1 122 ? 7.876 12.809 3.088 1.00 98.00 122 SER A C 1
ATOM 883 O O . SER A 1 122 ? 8.409 12.773 1.979 1.00 98.00 122 SER A O 1
ATOM 885 N N . ASP A 1 123 ? 7.484 11.709 3.728 1.00 98.19 123 ASP A N 1
ATOM 886 C CA . ASP A 1 123 ? 7.626 10.358 3.198 1.00 98.19 123 ASP A CA 1
ATOM 887 C C . ASP A 1 123 ? 6.713 10.108 1.987 1.00 98.19 123 ASP A C 1
ATOM 889 O O . ASP A 1 123 ? 7.207 9.855 0.886 1.00 98.19 123 ASP A O 1
ATOM 893 N N . GLY A 1 124 ? 5.397 10.265 2.145 1.00 97.94 124 GLY A N 1
ATOM 894 C CA . GLY A 1 124 ? 4.417 10.099 1.071 1.00 97.94 124 GLY A CA 1
ATOM 895 C C . GLY A 1 124 ? 4.688 11.041 -0.102 1.00 97.94 124 GLY A C 1
ATOM 896 O O . GLY A 1 124 ? 4.702 10.611 -1.257 1.00 97.94 124 GLY A O 1
ATOM 897 N N . MET A 1 125 ? 5.029 12.301 0.182 1.00 98.25 125 MET A N 1
ATOM 898 C CA . MET A 1 125 ? 5.402 13.280 -0.841 1.00 98.25 125 MET A CA 1
ATOM 899 C C . MET A 1 125 ? 6.707 12.920 -1.556 1.00 98.25 125 MET A C 1
ATOM 901 O O . MET A 1 125 ? 6.840 13.223 -2.742 1.00 98.25 125 MET A O 1
ATOM 905 N N . GLY A 1 126 ? 7.644 12.243 -0.886 1.00 97.31 126 GLY A N 1
ATOM 906 C CA . GLY A 1 126 ? 8.843 11.676 -1.510 1.00 97.31 126 GLY A CA 1
ATOM 907 C C . GLY A 1 126 ? 8.542 10.526 -2.482 1.00 97.31 126 GLY A C 1
ATOM 908 O O . GLY A 1 126 ? 9.312 10.281 -3.411 1.00 97.31 126 GLY A O 1
ATOM 909 N N . ALA A 1 127 ? 7.399 9.854 -2.317 1.00 97.94 127 ALA A N 1
ATOM 910 C CA . ALA A 1 127 ? 6.957 8.748 -3.163 1.00 97.94 127 ALA A CA 1
ATOM 911 C C . ALA A 1 127 ? 5.928 9.138 -4.245 1.00 97.94 127 ALA A C 1
ATOM 913 O O . ALA A 1 127 ? 5.502 8.270 -5.009 1.00 97.94 127 ALA A O 1
ATOM 914 N N . ARG A 1 128 ? 5.533 10.412 -4.362 1.00 96.81 128 ARG A N 1
ATOM 915 C CA . ARG A 1 128 ? 4.465 10.855 -5.289 1.00 96.81 128 ARG A CA 1
ATOM 916 C C . ARG A 1 128 ? 4.724 10.524 -6.768 1.00 96.81 128 ARG A C 1
ATOM 918 O O . ARG A 1 128 ? 3.790 10.278 -7.522 1.00 96.81 128 ARG A O 1
ATOM 925 N N . ASP A 1 129 ? 5.993 10.481 -7.175 1.00 96.31 129 ASP A N 1
ATOM 926 C CA . ASP A 1 129 ? 6.410 10.277 -8.571 1.00 96.31 129 ASP A CA 1
ATOM 927 C C . ASP A 1 129 ? 6.642 8.788 -8.922 1.00 96.31 129 ASP A C 1
ATOM 929 O O . ASP A 1 129 ? 7.025 8.442 -10.041 1.00 96.31 129 ASP A O 1
ATOM 933 N N . THR A 1 130 ? 6.373 7.876 -7.979 1.00 97.81 130 THR A N 1
ATOM 934 C CA . THR A 1 130 ? 6.624 6.428 -8.129 1.00 97.81 130 THR A CA 1
ATOM 935 C C . THR A 1 130 ? 5.589 5.705 -8.994 1.00 97.81 130 THR A C 1
ATOM 937 O O . THR A 1 130 ? 5.812 4.567 -9.407 1.00 97.81 130 THR A O 1
ATOM 940 N N . GLY A 1 131 ? 4.457 6.350 -9.298 1.00 97.06 131 GLY A N 1
ATOM 941 C CA . GLY A 1 131 ? 3.330 5.738 -10.011 1.00 97.06 131 GLY A CA 1
ATOM 942 C C . GLY A 1 131 ? 2.361 4.967 -9.109 1.00 97.06 131 GLY A C 1
ATOM 943 O O . GLY A 1 131 ? 1.519 4.230 -9.624 1.00 97.06 131 GLY A O 1
ATOM 944 N N . TRP A 1 132 ? 2.470 5.136 -7.790 1.00 98.62 132 TRP A N 1
ATOM 945 C CA . TRP A 1 132 ? 1.492 4.656 -6.817 1.00 98.62 132 TRP A CA 1
ATOM 946 C C . TRP A 1 132 ? 0.320 5.627 -6.699 1.00 98.62 132 TRP A C 1
ATOM 948 O O . TRP A 1 132 ? 0.497 6.844 -6.732 1.00 98.62 132 TRP A O 1
ATOM 958 N N . ILE A 1 133 ? -0.879 5.083 -6.528 1.00 98.75 133 ILE A N 1
ATOM 959 C CA . ILE A 1 133 ? -2.065 5.864 -6.169 1.00 98.75 133 ILE A CA 1
ATOM 960 C C . ILE A 1 133 ? -1.921 6.254 -4.697 1.00 98.75 133 ILE A C 1
ATOM 962 O O . ILE A 1 133 ? -1.636 5.389 -3.880 1.00 98.75 133 ILE A O 1
ATOM 966 N N . GLN A 1 134 ? -2.115 7.521 -4.340 1.00 98.69 134 GLN A N 1
ATOM 967 C CA . GLN A 1 134 ? -2.089 7.960 -2.941 1.00 98.69 134 GLN A CA 1
ATOM 968 C C . GLN A 1 134 ? -3.476 8.450 -2.530 1.00 98.69 134 GLN A C 1
ATOM 970 O O . GLN A 1 134 ? -4.045 9.318 -3.189 1.00 98.69 134 GLN A O 1
ATOM 975 N N . ILE A 1 135 ? -4.018 7.873 -1.458 1.00 98.62 135 ILE A N 1
ATOM 976 C CA . ILE A 1 135 ? -5.323 8.218 -0.886 1.00 98.62 135 ILE A CA 1
ATOM 977 C C . ILE A 1 135 ? -5.075 8.712 0.535 1.00 98.62 135 ILE A C 1
ATOM 979 O O . ILE A 1 135 ? -4.615 7.941 1.373 1.00 98.62 135 ILE A O 1
ATOM 983 N N . TYR A 1 136 ? -5.347 9.987 0.799 1.00 98.44 136 TYR A N 1
ATOM 984 C CA . TYR A 1 136 ? -5.125 10.610 2.103 1.00 98.44 136 TYR A CA 1
ATOM 985 C C . TYR A 1 136 ? -6.401 10.579 2.935 1.00 98.44 136 TYR A C 1
ATOM 987 O O . TYR A 1 136 ? -7.479 10.863 2.423 1.00 98.44 136 TYR A O 1
ATOM 995 N N . SER A 1 137 ? -6.260 10.213 4.206 1.00 98.44 137 SER A N 1
ATOM 996 C CA . SER A 1 137 ? -7.369 10.066 5.148 1.00 98.44 137 SER A CA 1
ATOM 997 C C . SER A 1 137 ? -7.249 11.104 6.257 1.00 98.44 137 SER A C 1
ATOM 999 O O . SER A 1 137 ? -6.192 11.206 6.880 1.00 98.44 137 SER A O 1
ATOM 1001 N N . GLU A 1 138 ? -8.322 11.849 6.521 1.00 97.19 138 GLU A N 1
ATOM 1002 C CA . GLU A 1 138 ? -8.332 12.921 7.526 1.00 97.19 138 GLU A CA 1
ATOM 1003 C C . GLU A 1 138 ? -8.506 12.387 8.958 1.00 97.19 138 GLU A C 1
ATOM 1005 O O . GLU A 1 138 ? -8.068 13.013 9.921 1.00 97.19 138 GLU A O 1
ATOM 1010 N N . ASN A 1 139 ? -9.129 11.217 9.116 1.00 98.44 139 ASN A N 1
ATOM 1011 C CA . ASN A 1 139 ? -9.470 10.636 10.416 1.00 98.44 139 ASN A CA 1
ATOM 1012 C C . ASN A 1 139 ? -9.474 9.096 10.390 1.00 98.44 139 ASN A C 1
ATOM 1014 O O . ASN A 1 139 ? -9.302 8.468 9.339 1.00 98.44 139 ASN A O 1
ATOM 1018 N N . ALA A 1 140 ? -9.675 8.468 11.553 1.00 98.50 140 ALA A N 1
ATOM 1019 C CA . ALA A 1 140 ? -9.642 7.006 11.677 1.00 98.50 140 ALA A CA 1
ATOM 1020 C C . ALA A 1 140 ? -10.745 6.287 10.871 1.00 98.50 140 ALA A C 1
ATOM 1022 O O . ALA A 1 140 ? -10.512 5.185 10.365 1.00 98.50 140 ALA A O 1
ATOM 1023 N N . GLN A 1 141 ? -11.931 6.895 10.729 1.00 98.69 141 GLN A N 1
ATOM 1024 C CA . GLN A 1 141 ? -13.023 6.344 9.91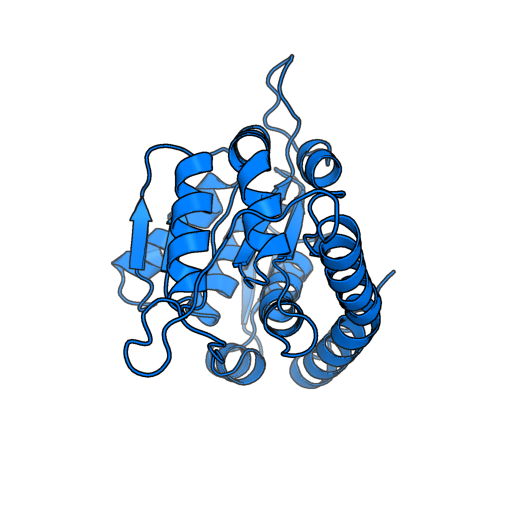8 1.00 98.69 141 GLN A CA 1
ATOM 1025 C C . GLN A 1 141 ? -12.641 6.332 8.435 1.00 98.69 141 GLN A C 1
ATOM 1027 O O . GLN A 1 141 ? -12.817 5.322 7.756 1.00 98.69 141 GLN A O 1
ATOM 1032 N N . GLU A 1 142 ? -12.067 7.427 7.944 1.00 98.56 142 GLU A N 1
ATOM 1033 C CA . GLU A 1 142 ? -11.592 7.518 6.568 1.00 98.56 142 GLU A CA 1
ATOM 1034 C C . GLU A 1 142 ? -10.433 6.571 6.297 1.00 98.56 142 GLU A C 1
ATOM 1036 O O . GLU A 1 142 ? -10.424 5.937 5.251 1.00 98.56 142 GLU A O 1
ATOM 1041 N N . ALA A 1 143 ? -9.496 6.404 7.233 1.00 98.69 143 ALA A N 1
ATOM 1042 C CA . ALA A 1 143 ? -8.389 5.464 7.063 1.00 98.69 143 ALA A CA 1
ATOM 1043 C C . ALA A 1 143 ? -8.901 4.024 6.870 1.00 98.69 143 ALA A C 1
ATOM 1045 O O . ALA A 1 143 ? -8.440 3.306 5.981 1.00 98.69 143 ALA A O 1
ATOM 1046 N N . TYR A 1 144 ? -9.918 3.630 7.642 1.00 98.81 144 TYR A N 1
ATOM 1047 C CA . TYR A 1 144 ? -10.612 2.351 7.495 1.00 98.81 144 TYR A CA 1
ATOM 1048 C C . TYR A 1 144 ? -11.328 2.215 6.143 1.00 98.81 144 TYR A C 1
ATOM 1050 O O . TYR A 1 144 ? -11.132 1.231 5.423 1.00 98.81 144 TYR A O 1
ATOM 1058 N N . ASP A 1 145 ? -12.127 3.215 5.774 1.00 98.81 145 ASP A N 1
ATOM 1059 C CA . ASP A 1 145 ? -12.948 3.187 4.563 1.00 98.81 145 ASP A CA 1
ATOM 1060 C C . ASP A 1 145 ? -12.103 3.273 3.286 1.00 98.81 145 ASP A C 1
ATOM 1062 O O . ASP A 1 145 ? -12.311 2.511 2.338 1.00 98.81 145 ASP A O 1
ATOM 1066 N N . ASN A 1 146 ? -11.106 4.157 3.262 1.00 98.81 146 ASN A N 1
ATOM 1067 C CA . ASN A 1 146 ? -10.158 4.306 2.163 1.00 98.81 146 ASN A CA 1
ATOM 1068 C C . ASN A 1 146 ? -9.313 3.050 1.986 1.00 98.81 146 ASN A C 1
ATOM 1070 O O . ASN A 1 146 ? -9.042 2.662 0.848 1.00 98.81 146 ASN A O 1
ATOM 1074 N N . LEU A 1 147 ? -8.945 2.364 3.074 1.00 98.88 147 LEU A N 1
ATOM 1075 C CA . LEU A 1 147 ? -8.224 1.103 2.964 1.00 98.88 147 LEU A CA 1
ATOM 1076 C C . LEU A 1 147 ? -9.058 0.038 2.261 1.00 98.88 147 LEU A C 1
ATOM 1078 O O . LEU A 1 147 ? -8.564 -0.589 1.328 1.00 98.88 147 LEU A O 1
ATOM 1082 N N . ILE A 1 148 ? -10.335 -0.101 2.608 1.00 98.88 148 ILE A N 1
ATOM 1083 C CA . ILE A 1 148 ? -11.244 -1.034 1.930 1.00 98.88 148 ILE A CA 1
ATOM 1084 C C . ILE A 1 148 ? -11.439 -0.654 0.453 1.00 98.88 148 ILE A C 1
ATOM 1086 O O . ILE A 1 148 ? -11.351 -1.513 -0.430 1.00 98.88 148 ILE A O 1
ATOM 1090 N N . GLN A 1 149 ? -11.665 0.630 0.162 1.00 98.81 149 GLN A N 1
ATOM 1091 C CA . GLN A 1 149 ? -11.826 1.127 -1.209 1.00 98.81 149 GLN A CA 1
ATOM 1092 C C . GLN A 1 149 ? -10.554 0.947 -2.053 1.00 98.81 149 GLN A C 1
ATOM 1094 O O . GLN A 1 149 ? -10.649 0.625 -3.239 1.00 98.81 149 GLN A O 1
ATOM 1099 N N . SER A 1 150 ? -9.365 1.082 -1.458 1.00 98.81 150 SER A N 1
ATOM 1100 C CA . SER A 1 150 ? -8.087 1.006 -2.174 1.00 98.81 150 SER A CA 1
ATOM 1101 C C . SER A 1 150 ? -7.870 -0.331 -2.885 1.00 98.81 150 SER A C 1
ATOM 1103 O O . SER A 1 150 ? -7.389 -0.328 -4.016 1.00 98.81 150 SER A O 1
ATOM 1105 N N . PHE A 1 151 ? -8.307 -1.457 -2.303 1.00 98.69 151 PHE A N 1
ATOM 1106 C CA . PHE A 1 151 ? -8.232 -2.767 -2.959 1.00 98.69 151 PHE A CA 1
ATOM 1107 C C . PHE A 1 151 ? -9.072 -2.784 -4.238 1.00 98.69 151 PHE A C 1
ATOM 1109 O O . PHE A 1 151 ? -8.599 -3.220 -5.280 1.00 98.69 151 PHE A O 1
ATOM 1116 N N . ARG A 1 152 ? -10.292 -2.234 -4.210 1.00 98.38 152 ARG A N 1
ATOM 1117 C CA . ARG A 1 152 ? -11.150 -2.153 -5.402 1.00 98.38 152 ARG A CA 1
ATOM 1118 C C . ARG A 1 152 ? -10.556 -1.266 -6.488 1.00 98.38 152 ARG A C 1
ATOM 1120 O O . ARG A 1 152 ? -10.611 -1.627 -7.660 1.00 98.38 152 ARG A O 1
ATOM 1127 N N . ILE A 1 153 ? -9.979 -0.132 -6.100 1.00 98.75 153 ILE A N 1
ATOM 1128 C CA . ILE A 1 153 ? -9.381 0.829 -7.032 1.00 98.75 153 ILE A CA 1
ATOM 1129 C C . ILE A 1 153 ? -8.119 0.239 -7.672 1.00 98.75 153 ILE A C 1
ATOM 1131 O O . ILE A 1 153 ? -8.000 0.221 -8.896 1.00 98.75 153 ILE A O 1
ATOM 1135 N N . ALA A 1 154 ? -7.193 -0.268 -6.858 1.00 98.62 154 ALA A N 1
ATOM 1136 C CA . ALA A 1 154 ? -5.914 -0.811 -7.302 1.00 98.62 154 ALA A CA 1
ATOM 1137 C C . ALA A 1 154 ? -6.077 -2.086 -8.140 1.00 98.62 154 ALA A C 1
ATOM 1139 O O . ALA A 1 154 ? -5.411 -2.249 -9.164 1.00 98.62 154 ALA A O 1
ATOM 1140 N N . GLU A 1 155 ? -6.972 -2.992 -7.730 1.00 98.50 155 GLU A N 1
ATOM 1141 C CA . GLU A 1 155 ? -7.179 -4.286 -8.389 1.00 98.50 155 GLU A CA 1
ATOM 1142 C C . GLU A 1 155 ? -8.045 -4.200 -9.648 1.00 98.50 155 GLU A C 1
ATOM 1144 O O . GLU A 1 155 ? -8.048 -5.148 -10.442 1.00 98.50 155 GLU A O 1
ATOM 1149 N N . HIS A 1 156 ? -8.750 -3.081 -9.864 1.00 98.44 156 HIS A N 1
ATOM 1150 C CA . HIS A 1 156 ? -9.578 -2.877 -11.049 1.00 98.44 156 HIS A CA 1
ATOM 1151 C C . HIS A 1 156 ? -8.776 -3.178 -12.321 1.00 98.44 156 HIS A C 1
ATOM 1153 O O . HIS A 1 156 ? -7.636 -2.732 -12.462 1.00 98.44 156 HIS A O 1
ATOM 1159 N N . LEU A 1 157 ? -9.359 -3.930 -13.262 1.00 97.62 157 LEU A N 1
ATOM 1160 C CA . LEU A 1 157 ? -8.630 -4.462 -14.424 1.00 97.62 157 LEU A CA 1
ATOM 1161 C C . LEU A 1 157 ? -8.048 -3.365 -15.324 1.00 97.62 1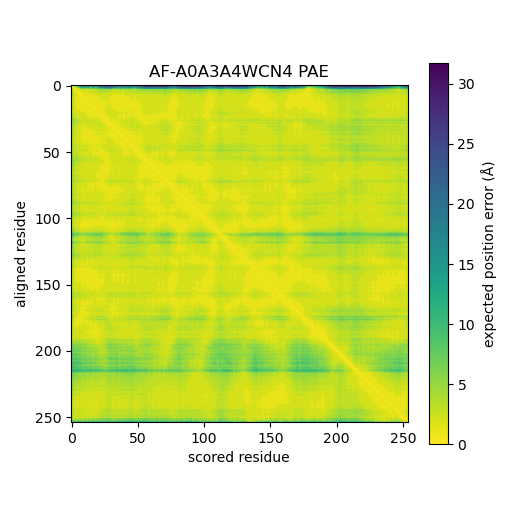57 LEU A C 1
ATOM 1163 O O . LEU A 1 157 ? -6.954 -3.528 -15.863 1.00 97.62 157 LEU A O 1
ATOM 1167 N N . ASP A 1 158 ? -8.733 -2.226 -15.423 1.00 97.25 158 ASP A N 1
ATOM 1168 C CA . ASP A 1 158 ? -8.216 -1.061 -16.144 1.00 97.25 158 ASP A CA 1
ATOM 1169 C C . ASP A 1 158 ? -7.101 -0.328 -15.390 1.00 97.25 158 ASP A C 1
ATOM 1171 O O . ASP A 1 158 ? -6.340 0.406 -16.019 1.00 97.25 158 ASP A O 1
ATOM 1175 N N . ILE A 1 159 ? -6.996 -0.517 -14.067 1.00 98.00 159 ILE A N 1
ATOM 1176 C CA . ILE A 1 159 ? -6.076 0.206 -13.185 1.00 98.00 159 ILE A CA 1
ATOM 1177 C C . ILE A 1 159 ? -4.848 -0.617 -12.867 1.00 98.00 159 ILE A C 1
ATOM 1179 O O . ILE A 1 159 ? -3.800 -0.225 -13.342 1.00 98.00 159 ILE A O 1
ATOM 1183 N N . ARG A 1 160 ? -4.920 -1.728 -12.127 1.00 97.50 160 ARG A N 1
ATOM 1184 C CA . ARG A 1 160 ? -3.759 -2.598 -11.825 1.00 97.50 160 ARG A CA 1
ATOM 1185 C C . ARG A 1 160 ? -2.494 -1.816 -11.439 1.00 97.50 160 ARG A C 1
ATOM 1187 O O . ARG A 1 160 ? -1.419 -2.048 -11.989 1.00 97.50 160 ARG A O 1
ATOM 1194 N N . LEU A 1 161 ? -2.644 -0.841 -10.549 1.00 98.38 161 LEU A N 1
ATOM 1195 C CA . LEU A 1 161 ? -1.554 -0.042 -9.987 1.00 98.38 161 LEU A CA 1
ATOM 1196 C C . LEU A 1 161 ? -1.562 -0.215 -8.468 1.00 98.38 161 LEU A C 1
ATOM 1198 O O . LEU A 1 161 ? -2.637 -0.393 -7.899 1.00 98.38 161 LEU A O 1
ATOM 1202 N N . PRO A 1 162 ? -0.400 -0.162 -7.807 1.00 98.75 162 PRO A N 1
ATOM 1203 C CA . PRO A 1 162 ? -0.338 -0.221 -6.355 1.00 98.75 162 PRO A CA 1
ATOM 1204 C C . PRO A 1 162 ? -0.875 1.075 -5.722 1.00 98.75 162 PRO A C 1
ATOM 1206 O O . PRO A 1 162 ? -0.882 2.134 -6.362 1.00 98.75 162 PRO A O 1
ATOM 1209 N N . ALA A 1 163 ? -1.324 0.995 -4.467 1.00 98.88 163 ALA A N 1
ATOM 1210 C CA . ALA A 1 163 ? -1.916 2.129 -3.760 1.00 98.88 163 ALA A CA 1
ATOM 1211 C C . ALA A 1 163 ? -1.409 2.274 -2.318 1.00 98.88 163 ALA A C 1
ATOM 1213 O O . ALA A 1 163 ? -1.249 1.296 -1.585 1.00 98.88 163 ALA A O 1
ATOM 1214 N N . MET A 1 164 ? -1.179 3.525 -1.922 1.00 98.81 164 MET A N 1
ATOM 1215 C CA . MET A 1 164 ? -0.861 3.955 -0.569 1.00 98.81 164 MET A CA 1
ATOM 1216 C C . MET A 1 164 ? -2.100 4.574 0.064 1.00 98.81 164 MET A C 1
ATOM 1218 O O . MET A 1 164 ? -2.722 5.463 -0.520 1.00 98.81 164 MET A O 1
ATOM 1222 N N . VAL A 1 165 ? -2.430 4.127 1.269 1.00 98.81 165 VAL A N 1
ATOM 1223 C CA . VAL A 1 165 ? -3.490 4.722 2.085 1.00 98.81 165 VAL A CA 1
ATOM 1224 C C . VAL A 1 165 ? -2.805 5.491 3.200 1.00 98.81 165 VAL A C 1
ATOM 1226 O O . VAL A 1 165 ? -2.314 4.912 4.166 1.00 98.81 165 VAL A O 1
ATOM 1229 N N . CYS A 1 166 ? -2.686 6.791 2.979 1.00 98.81 166 CYS A N 1
ATOM 1230 C CA . CYS A 1 166 ? -1.958 7.746 3.791 1.00 98.81 166 CYS A CA 1
ATOM 1231 C C . CYS A 1 166 ? -2.812 8.185 4.990 1.00 98.81 166 CYS A C 1
ATOM 1233 O O . CYS A 1 166 ? -3.987 8.527 4.829 1.00 98.81 166 CYS A O 1
ATOM 1235 N N . MET A 1 167 ? -2.221 8.187 6.185 1.00 98.44 167 MET A N 1
ATOM 1236 C CA . MET A 1 167 ? -2.821 8.747 7.400 1.00 98.44 167 MET A CA 1
ATOM 1237 C C . MET A 1 167 ? -1.752 9.340 8.320 1.00 98.44 167 MET A C 1
ATOM 1239 O O . MET A 1 167 ? -0.644 8.807 8.414 1.00 98.44 167 MET A O 1
ATOM 1243 N N . ASP A 1 168 ? -2.092 10.404 9.048 1.00 98.62 168 ASP A N 1
ATOM 1244 C CA . ASP A 1 168 ? -1.124 11.141 9.863 1.00 98.62 168 ASP A CA 1
ATOM 1245 C C . ASP A 1 168 ? -0.643 10.340 11.078 1.00 98.62 168 ASP A C 1
ATOM 1247 O O . ASP A 1 168 ? -1.417 9.918 11.949 1.00 98.62 168 ASP A O 1
ATOM 1251 N N . GLY A 1 169 ? 0.678 10.171 11.167 1.00 98.44 169 GLY A N 1
ATOM 1252 C CA . GLY A 1 169 ? 1.343 9.543 12.296 1.00 98.44 169 GLY A CA 1
ATOM 1253 C C . GLY A 1 169 ? 1.056 10.262 13.611 1.00 98.44 169 GLY A C 1
ATOM 1254 O O . GLY A 1 169 ? 1.186 11.480 13.715 1.00 98.44 169 GLY A O 1
ATOM 1255 N N . PHE A 1 170 ? 0.705 9.485 14.636 1.00 98.06 170 PHE A N 1
ATOM 1256 C CA . PHE A 1 170 ? 0.256 9.914 15.964 1.00 98.06 170 PHE A CA 1
ATOM 1257 C C . PHE A 1 170 ? -1.092 10.644 15.993 1.00 98.06 170 PHE A C 1
ATOM 1259 O O . PHE A 1 170 ? -1.912 10.307 16.842 1.00 98.06 170 PHE A O 1
ATOM 1266 N N . ILE A 1 171 ? -1.352 11.580 15.075 1.00 97.69 171 ILE A N 1
ATOM 1267 C CA . ILE A 1 171 ? -2.605 12.348 15.051 1.00 97.69 171 ILE A CA 1
ATOM 1268 C C . ILE A 1 171 ? -3.791 11.457 14.692 1.00 97.69 171 ILE A C 1
ATOM 1270 O O . ILE A 1 171 ? -4.716 11.368 15.487 1.00 97.69 171 ILE A O 1
ATOM 1274 N N . VAL A 1 172 ? -3.747 10.745 13.567 1.00 98.00 172 VAL A N 1
ATOM 1275 C CA . VAL A 1 172 ? -4.818 9.814 13.171 1.00 98.00 172 VAL A CA 1
ATOM 1276 C C . VAL A 1 172 ? -4.499 8.404 13.654 1.00 98.00 172 VAL A C 1
ATOM 1278 O O . VAL A 1 172 ? -5.351 7.687 14.175 1.00 98.00 172 VAL A O 1
ATOM 1281 N N . SER A 1 173 ? -3.236 7.990 13.538 1.00 98.25 173 SER A N 1
ATOM 1282 C CA . SER A 1 173 ? -2.880 6.594 13.789 1.00 98.25 173 SER A CA 1
ATOM 1283 C C . SER A 1 173 ? -2.961 6.161 15.254 1.00 98.25 173 SER A C 1
ATOM 1285 O O . SER A 1 173 ? -3.124 4.968 15.504 1.00 98.25 173 SER A O 1
ATOM 1287 N N . HIS A 1 174 ? -2.860 7.094 16.212 1.00 98.31 174 HIS A N 1
ATOM 1288 C CA . HIS A 1 174 ? -2.858 6.799 17.655 1.00 98.31 174 HIS A CA 1
ATOM 1289 C C . HIS A 1 174 ? -3.958 7.514 18.453 1.00 98.31 174 HIS A C 1
ATOM 1291 O O . HIS A 1 174 ? -4.183 7.146 19.607 1.00 98.31 174 HIS A O 1
ATOM 1297 N N . SER A 1 175 ? -4.658 8.499 17.883 1.00 96.62 175 SER A N 1
ATOM 1298 C CA . SER A 1 175 ? -5.815 9.099 18.555 1.00 96.62 175 SER A CA 1
ATOM 1299 C C . SER A 1 175 ? -7.004 8.153 18.497 1.00 96.62 175 SER A C 1
ATOM 1301 O O . SER A 1 175 ? -7.294 7.577 17.454 1.00 96.62 175 SER A O 1
ATOM 1303 N N . ILE A 1 176 ? -7.691 7.989 19.626 1.00 98.00 176 ILE A N 1
ATOM 1304 C CA . ILE A 1 176 ? -8.916 7.193 19.693 1.00 98.00 176 ILE A CA 1
ATOM 1305 C C . ILE A 1 176 ? -10.066 8.025 19.136 1.00 98.00 176 ILE A C 1
ATOM 1307 O O . ILE A 1 176 ? -10.355 9.112 19.636 1.00 98.00 176 ILE A O 1
ATOM 1311 N N . GLU A 1 177 ? -10.767 7.464 18.162 1.00 97.19 177 GLU A N 1
ATOM 1312 C CA . GLU A 1 177 ? -11.944 8.056 17.545 1.00 97.19 177 GLU A CA 1
ATOM 1313 C C . GLU A 1 177 ? -13.111 7.067 17.516 1.00 97.19 177 GLU A C 1
ATOM 1315 O O . GLU A 1 177 ? -12.957 5.854 17.684 1.00 97.19 177 GLU A O 1
ATOM 1320 N N . ARG A 1 178 ? -14.316 7.603 17.312 1.00 97.62 178 ARG A N 1
ATOM 1321 C CA . ARG A 1 178 ? -15.514 6.798 17.085 1.00 97.62 178 ARG A CA 1
ATOM 1322 C C . ARG A 1 178 ? -15.515 6.323 15.632 1.00 97.62 178 ARG A C 1
ATOM 1324 O O . ARG A 1 178 ? -15.735 7.132 14.740 1.00 97.62 178 ARG A O 1
ATOM 1331 N N . VAL A 1 179 ? -15.363 5.018 15.422 1.00 98.19 179 VAL A N 1
ATOM 1332 C CA . VAL A 1 179 ? -15.402 4.381 14.096 1.00 98.19 179 VAL A CA 1
ATOM 1333 C C . VAL A 1 179 ? -16.590 3.424 14.011 1.00 98.19 179 VAL A C 1
ATOM 1335 O O . VAL A 1 179 ? -16.903 2.704 14.959 1.00 98.19 179 VAL A O 1
ATOM 1338 N N . GLU A 1 180 ? -17.269 3.414 12.871 1.00 98.12 180 GLU A N 1
ATOM 1339 C CA . GLU A 1 180 ? -18.299 2.456 12.495 1.00 98.12 180 GLU A CA 1
ATOM 1340 C C . GLU A 1 180 ? -17.712 1.401 11.552 1.00 98.12 180 GLU A C 1
ATOM 1342 O O . GLU A 1 180 ? -17.495 1.637 10.360 1.00 98.12 180 GLU A O 1
ATOM 1347 N N . TYR A 1 181 ? -17.479 0.206 12.093 1.00 98.06 181 TYR A N 1
ATOM 1348 C CA . TYR A 1 181 ? -17.040 -0.937 11.305 1.00 98.06 181 TYR A CA 1
ATOM 1349 C C . TYR A 1 181 ? -18.173 -1.507 10.467 1.00 98.06 181 TYR A C 1
ATOM 1351 O O . TYR A 1 181 ? -19.292 -1.697 10.947 1.00 98.06 181 TYR A O 1
ATOM 1359 N N . ILE A 1 182 ? -17.841 -1.852 9.228 1.00 98.00 182 ILE A N 1
ATOM 1360 C CA . ILE A 1 182 ? -18.698 -2.610 8.323 1.00 98.00 182 ILE A CA 1
ATOM 1361 C C . ILE A 1 182 ? -18.633 -4.088 8.724 1.00 98.00 182 ILE A C 1
ATOM 1363 O O . ILE A 1 182 ? -17.609 -4.563 9.221 1.00 98.00 182 ILE A O 1
ATOM 1367 N N . ASP A 1 183 ? -19.723 -4.824 8.511 1.00 97.06 183 ASP A N 1
ATOM 1368 C CA . ASP A 1 183 ? -19.766 -6.263 8.756 1.00 97.06 183 ASP A CA 1
ATOM 1369 C C . ASP A 1 183 ? -18.770 -7.004 7.839 1.00 97.06 183 ASP A C 1
ATOM 1371 O O . ASP A 1 183 ? -18.642 -6.704 6.651 1.00 97.06 183 ASP A O 1
ATOM 1375 N N . ASP A 1 184 ? -18.068 -8.011 8.371 1.00 96.75 184 ASP A N 1
ATOM 1376 C CA . ASP A 1 184 ? -17.004 -8.725 7.643 1.00 96.75 184 ASP A CA 1
ATOM 1377 C C . ASP A 1 184 ? -17.464 -9.280 6.284 1.00 96.75 184 ASP A C 1
ATOM 1379 O O . ASP A 1 184 ? -16.715 -9.261 5.306 1.00 96.75 184 ASP A O 1
ATOM 1383 N N . ALA A 1 185 ? -18.694 -9.797 6.224 1.00 96.62 185 ALA A N 1
ATOM 1384 C CA . ALA A 1 185 ? -19.270 -10.361 5.007 1.00 96.62 185 ALA A CA 1
ATOM 1385 C C . ALA A 1 185 ? -19.499 -9.292 3.929 1.00 96.62 185 ALA A C 1
ATOM 1387 O O . ALA A 1 185 ? -19.290 -9.568 2.746 1.00 96.62 185 ALA A O 1
ATOM 1388 N N . ASP A 1 186 ? -19.877 -8.078 4.334 1.00 97.62 186 ASP A N 1
ATOM 1389 C CA . ASP A 1 186 ? -20.117 -6.964 3.422 1.00 97.62 186 ASP A CA 1
ATOM 1390 C C . ASP A 1 186 ? -18.796 -6.427 2.866 1.00 97.62 186 ASP A C 1
ATOM 1392 O O . ASP A 1 186 ? -18.687 -6.242 1.655 1.00 97.62 186 ASP A O 1
ATOM 1396 N N . VAL A 1 187 ? -17.749 -6.308 3.696 1.00 98.19 187 VAL A N 1
ATOM 1397 C CA . VAL A 1 187 ? -16.399 -5.946 3.221 1.00 98.19 187 VAL A CA 1
ATOM 1398 C C . VAL A 1 187 ? -15.864 -6.988 2.238 1.00 98.19 187 VAL A C 1
ATOM 1400 O O . VAL A 1 187 ? -15.430 -6.635 1.141 1.00 98.19 187 VAL A O 1
ATOM 1403 N N . LYS A 1 188 ? -15.950 -8.283 2.575 1.00 97.19 188 LYS A N 1
ATOM 1404 C CA . LYS A 1 188 ? -15.517 -9.370 1.678 1.00 97.19 188 LYS A CA 1
ATOM 1405 C C . LYS A 1 188 ? -16.274 -9.356 0.353 1.00 97.19 188 LYS A C 1
ATOM 1407 O O . LYS A 1 188 ? -15.674 -9.561 -0.701 1.00 97.19 188 LYS A O 1
ATOM 1412 N N . LYS A 1 189 ? -17.585 -9.102 0.391 1.00 97.88 189 LYS A N 1
ATOM 1413 C CA . LYS A 1 189 ? -18.423 -8.994 -0.808 1.00 97.88 189 LYS A CA 1
ATOM 1414 C C . LYS A 1 189 ? -18.066 -7.767 -1.646 1.00 97.88 189 LYS A C 1
ATOM 1416 O O . LYS A 1 189 ? -18.018 -7.883 -2.868 1.00 97.88 189 LYS A O 1
ATOM 1421 N N . PHE A 1 190 ? -17.823 -6.625 -1.006 1.00 98.25 190 PHE A N 1
ATOM 1422 C CA . PHE A 1 190 ? -17.449 -5.380 -1.669 1.00 98.25 190 PHE A CA 1
ATOM 1423 C C . PHE A 1 190 ? -16.111 -5.517 -2.392 1.00 98.25 190 PHE A C 1
ATOM 1425 O O . PHE A 1 190 ? -16.046 -5.293 -3.599 1.00 98.25 190 PHE A O 1
ATOM 1432 N N . VAL A 1 191 ? -15.069 -5.960 -1.682 1.00 97.56 191 VAL A N 1
ATOM 1433 C CA . VAL A 1 191 ? -13.726 -6.159 -2.248 1.00 97.56 191 VAL A CA 1
ATOM 1434 C C . VAL A 1 191 ? -13.743 -7.253 -3.316 1.00 97.56 191 VAL A C 1
ATOM 1436 O O . VAL A 1 191 ? -13.150 -7.100 -4.382 1.00 97.56 191 VAL A O 1
ATOM 1439 N N . GLY A 1 192 ? -14.487 -8.333 -3.074 1.00 97.00 192 GLY A N 1
ATOM 1440 C CA . GLY A 1 192 ? -14.654 -9.425 -4.021 1.00 97.00 192 GLY A CA 1
ATOM 1441 C C . GLY A 1 192 ? -13.410 -10.303 -4.164 1.00 97.00 192 GLY A C 1
ATOM 1442 O O . GLY A 1 192 ? -12.423 -10.185 -3.428 1.00 97.00 192 GLY A O 1
ATOM 1443 N N . LYS A 1 193 ? -13.473 -11.233 -5.121 1.00 95.44 193 LYS A N 1
ATOM 1444 C CA . LYS A 1 193 ? -12.388 -12.178 -5.405 1.00 95.44 193 LYS A CA 1
ATOM 1445 C C . LYS A 1 193 ? -11.284 -11.496 -6.212 1.00 95.44 193 LYS A C 1
ATOM 1447 O O . LYS A 1 193 ? -11.572 -10.865 -7.227 1.00 95.44 193 LYS A O 1
ATOM 1452 N N . PHE A 1 194 ? -10.034 -11.697 -5.803 1.00 96.25 194 PHE A N 1
ATOM 1453 C CA . PHE A 1 194 ? -8.883 -11.227 -6.563 1.00 96.25 194 PHE A CA 1
ATOM 1454 C C . PHE A 1 194 ? -8.798 -11.933 -7.921 1.00 96.25 194 PHE A C 1
ATOM 1456 O O . PHE A 1 194 ? -8.930 -13.158 -8.017 1.00 96.25 194 PHE A O 1
ATOM 1463 N N . VAL A 1 195 ? -8.569 -11.157 -8.978 1.00 95.94 195 VAL A N 1
ATOM 1464 C CA . VAL A 1 195 ? -8.364 -11.675 -10.333 1.00 95.94 195 VAL A CA 1
ATOM 1465 C C . VAL A 1 195 ? -6.886 -11.551 -10.676 1.00 95.94 195 VAL A C 1
ATOM 1467 O O . VAL A 1 195 ? -6.400 -10.473 -11.021 1.00 95.94 195 VAL A O 1
ATOM 1470 N N . SER A 1 196 ? -6.163 -12.667 -10.612 1.00 92.69 196 SER A N 1
ATOM 1471 C CA . SER A 1 196 ? -4.780 -12.712 -11.083 1.00 92.69 196 SER A CA 1
ATOM 1472 C C . SER A 1 196 ? -4.716 -12.508 -12.602 1.00 92.69 196 SER A C 1
ATOM 1474 O O . SER A 1 196 ? -5.563 -13.000 -13.348 1.00 92.69 196 SER A O 1
ATOM 1476 N N . VAL A 1 197 ? -3.716 -11.756 -13.065 1.00 93.06 197 VAL A N 1
ATOM 1477 C CA . VAL A 1 197 ? -3.473 -11.485 -14.490 1.00 93.06 197 VAL A CA 1
ATOM 1478 C C . VAL A 1 197 ? -2.004 -11.750 -14.752 1.00 93.06 197 VAL A C 1
ATOM 1480 O O . VAL A 1 197 ? -1.160 -11.118 -14.125 1.00 93.06 197 VAL A O 1
ATOM 1483 N N . ASN A 1 198 ? -1.728 -12.654 -15.695 1.00 93.00 198 ASN A N 1
ATOM 1484 C CA . ASN A 1 198 ? -0.379 -13.091 -16.058 1.00 93.00 198 ASN A CA 1
ATOM 1485 C C . ASN A 1 198 ? 0.463 -13.620 -14.870 1.00 93.00 198 ASN A C 1
ATOM 1487 O O . ASN A 1 198 ? 1.621 -13.227 -14.770 1.00 93.00 198 ASN A O 1
ATOM 1491 N N . PRO A 1 199 ? -0.068 -14.483 -13.977 1.00 94.19 199 PRO A N 1
ATOM 1492 C CA . PRO A 1 199 ? 0.684 -14.921 -12.803 1.00 94.19 199 PRO A CA 1
ATOM 1493 C C . PRO A 1 199 ? 2.029 -15.546 -13.184 1.00 94.19 199 PRO A C 1
ATOM 1495 O O . PRO A 1 199 ? 2.107 -16.396 -14.067 1.00 94.19 199 PRO A O 1
ATOM 1498 N N . LEU A 1 200 ? 3.083 -15.148 -12.473 1.00 94.25 200 LEU A N 1
ATOM 1499 C CA . LEU A 1 200 ? 4.465 -15.582 -12.685 1.00 94.25 200 LEU A CA 1
ATOM 1500 C C . LEU A 1 200 ? 4.626 -17.108 -12.600 1.00 94.25 200 LEU A C 1
ATOM 1502 O O . LEU A 1 200 ? 5.493 -17.668 -13.262 1.00 94.25 200 LEU A O 1
ATOM 1506 N N . LEU A 1 201 ? 3.794 -17.769 -11.791 1.00 93.19 201 LEU A N 1
ATOM 1507 C CA . LEU A 1 201 ? 3.832 -19.216 -11.563 1.00 93.19 201 LEU A CA 1
ATOM 1508 C C . LEU A 1 201 ? 2.918 -20.016 -12.514 1.00 93.19 201 LEU A C 1
ATOM 1510 O O . LEU A 1 201 ? 2.735 -21.215 -12.310 1.00 93.19 201 LEU A O 1
ATOM 1514 N N . ASP A 1 202 ? 2.344 -19.388 -13.546 1.00 94.25 202 ASP A N 1
ATOM 1515 C CA . ASP A 1 202 ? 1.601 -20.090 -14.601 1.00 94.25 202 ASP A CA 1
ATOM 1516 C C . ASP A 1 202 ? 2.569 -20.814 -15.551 1.00 94.25 202 ASP A C 1
ATOM 1518 O O . ASP A 1 202 ? 3.158 -20.214 -16.455 1.00 94.25 202 ASP A O 1
ATOM 1522 N N . LEU A 1 203 ? 2.737 -22.121 -15.330 1.00 93.81 203 LEU A N 1
ATOM 1523 C CA . LEU A 1 203 ? 3.608 -22.975 -16.143 1.00 93.81 203 LEU A CA 1
ATOM 1524 C C . LEU A 1 203 ? 3.034 -23.258 -17.541 1.00 93.81 203 LEU A C 1
ATOM 1526 O O . LEU A 1 203 ? 3.804 -23.550 -18.456 1.00 93.81 203 LEU A O 1
ATOM 1530 N N . ASP A 1 204 ? 1.714 -23.144 -17.721 1.00 96.06 204 ASP A N 1
ATOM 1531 C CA . ASP A 1 204 ? 1.054 -23.364 -19.011 1.00 96.06 204 ASP A CA 1
ATOM 1532 C C . ASP A 1 204 ? 1.185 -22.130 -19.920 1.00 96.06 204 ASP A C 1
ATOM 1534 O O . ASP A 1 204 ? 1.243 -22.248 -21.149 1.00 96.06 204 ASP A O 1
ATOM 1538 N N . LYS A 1 205 ? 1.240 -20.926 -19.332 1.00 94.12 205 LYS A N 1
ATOM 1539 C CA . LYS A 1 205 ? 1.412 -19.644 -20.039 1.00 94.12 205 LYS A CA 1
ATOM 1540 C C . LYS A 1 205 ? 2.528 -18.800 -19.410 1.00 94.12 205 LYS A C 1
ATOM 1542 O O . LYS A 1 205 ? 2.239 -17.724 -18.879 1.00 94.12 205 LYS A O 1
ATOM 1547 N N . PRO A 1 206 ? 3.801 -19.212 -19.540 1.00 93.19 206 PRO A N 1
ATOM 1548 C CA . PRO A 1 206 ? 4.914 -18.531 -18.891 1.00 93.19 206 PRO A CA 1
ATOM 1549 C C . PRO A 1 206 ? 5.054 -17.078 -19.359 1.00 93.19 206 PRO A C 1
ATOM 1551 O O . PRO A 1 206 ? 4.862 -16.749 -20.537 1.00 93.19 206 PRO A O 1
ATOM 1554 N N . LYS A 1 207 ? 5.413 -16.197 -18.422 1.00 91.12 207 LYS A N 1
ATOM 1555 C CA . LYS A 1 207 ? 5.612 -14.760 -18.643 1.00 91.12 207 LYS A CA 1
ATOM 1556 C C . LYS A 1 207 ? 6.929 -14.300 -18.037 1.00 91.12 207 LYS A C 1
ATOM 1558 O O . LYS A 1 207 ? 7.355 -14.797 -17.001 1.00 91.12 207 LYS A O 1
ATOM 1563 N N . SER A 1 208 ? 7.548 -13.309 -18.671 1.00 90.94 208 SER A N 1
ATOM 1564 C CA . SER A 1 208 ? 8.729 -12.628 -18.139 1.00 90.94 208 SER A CA 1
ATOM 1565 C C . SER A 1 208 ? 8.315 -11.318 -17.474 1.00 90.94 208 SER A C 1
ATOM 1567 O O . SER A 1 208 ? 7.619 -10.507 -18.084 1.00 90.94 208 SER A O 1
ATOM 1569 N N . TYR A 1 209 ? 8.769 -11.108 -16.241 1.00 92.00 209 TYR A N 1
ATOM 1570 C CA . TYR A 1 209 ? 8.588 -9.869 -15.486 1.00 92.00 209 TYR A CA 1
ATOM 1571 C C . TYR A 1 209 ? 9.918 -9.119 -15.394 1.00 92.00 209 TYR A C 1
ATOM 1573 O O . TYR A 1 209 ? 10.962 -9.736 -15.212 1.00 92.00 209 TYR A O 1
ATOM 1581 N N . GLY A 1 210 ? 9.873 -7.792 -15.537 1.00 89.06 210 GLY A N 1
ATOM 1582 C CA . GLY A 1 210 ? 11.056 -6.926 -15.461 1.00 89.06 210 GLY A CA 1
ATOM 1583 C C . GLY A 1 210 ? 12.153 -7.198 -16.505 1.00 89.06 210 GLY A C 1
ATOM 1584 O O . GLY A 1 210 ? 13.323 -7.213 -16.123 1.00 89.06 210 GLY A O 1
ATOM 1585 N N . PRO A 1 211 ? 11.839 -7.434 -17.799 1.00 92.25 211 PRO A N 1
ATOM 1586 C CA . PRO A 1 211 ? 12.883 -7.578 -18.808 1.00 92.25 211 PRO A CA 1
ATOM 1587 C C . PRO A 1 211 ? 13.667 -6.270 -18.977 1.00 92.25 211 PRO A C 1
ATOM 1589 O O . PRO A 1 211 ? 13.137 -5.177 -18.769 1.00 92.25 211 PRO A O 1
ATOM 1592 N N . LEU A 1 212 ? 14.916 -6.383 -19.432 1.00 93.38 212 LEU A N 1
ATOM 1593 C CA . LEU A 1 212 ? 15.678 -5.229 -19.897 1.00 93.38 212 LEU A CA 1
ATOM 1594 C C . LEU A 1 212 ? 14.974 -4.621 -21.118 1.00 93.38 212 LEU A C 1
ATOM 1596 O O . LEU A 1 212 ? 14.790 -5.299 -22.128 1.00 93.38 212 LEU A O 1
ATOM 1600 N N . ILE A 1 213 ? 14.627 -3.340 -21.029 1.00 92.81 213 ILE A N 1
ATOM 1601 C CA . ILE A 1 213 ? 14.181 -2.532 -22.167 1.00 92.81 213 ILE A CA 1
ATOM 1602 C C . ILE A 1 213 ? 15.176 -1.394 -22.385 1.00 92.81 213 ILE A C 1
ATOM 1604 O O . ILE A 1 213 ? 15.729 -0.857 -21.424 1.00 92.81 213 ILE A O 1
ATOM 1608 N N . LEU A 1 214 ? 15.441 -1.062 -23.646 1.00 95.50 214 LEU A N 1
ATOM 1609 C CA . LEU A 1 214 ? 16.414 -0.040 -24.022 1.00 95.50 214 LEU A CA 1
ATOM 1610 C C . LEU A 1 214 ? 15.710 1.290 -24.335 1.00 95.50 214 LEU A C 1
ATOM 1612 O O . LEU A 1 214 ? 14.502 1.460 -24.144 1.00 95.50 214 LEU A O 1
ATOM 1616 N N . THR A 1 215 ? 16.493 2.276 -24.765 1.00 94.62 215 THR A N 1
ATOM 1617 C CA . THR A 1 215 ? 16.034 3.655 -24.989 1.00 94.62 215 THR A CA 1
ATOM 1618 C C . THR A 1 215 ? 14.975 3.792 -26.083 1.00 94.62 215 THR A C 1
ATOM 1620 O O . THR A 1 215 ? 14.317 4.823 -26.144 1.00 94.62 215 THR A O 1
ATOM 1623 N N . ASP A 1 216 ? 14.817 2.783 -26.936 1.00 95.31 216 ASP A N 1
ATOM 1624 C CA . ASP A 1 216 ? 13.833 2.711 -28.017 1.00 95.31 216 ASP A CA 1
ATOM 1625 C C . ASP A 1 216 ? 12.404 2.393 -27.549 1.00 95.31 216 ASP A C 1
ATOM 1627 O O . ASP A 1 216 ? 11.474 2.634 -28.310 1.00 95.31 216 ASP A O 1
ATOM 1631 N N . LEU A 1 217 ? 12.229 1.854 -26.333 1.00 95.06 217 LEU A N 1
ATOM 1632 C CA . LEU A 1 217 ? 10.915 1.458 -25.796 1.00 95.06 217 LEU A CA 1
ATOM 1633 C C . LEU A 1 217 ? 10.616 1.989 -24.386 1.00 95.06 217 LEU A C 1
ATOM 1635 O O . LEU A 1 217 ? 9.481 1.896 -23.905 1.00 95.06 217 LEU A O 1
ATOM 1639 N N . TYR A 1 218 ? 11.621 2.509 -23.674 1.00 94.75 218 TYR A N 1
ATOM 1640 C CA . TYR A 1 218 ? 11.436 2.946 -22.287 1.00 94.75 218 TYR A CA 1
ATOM 1641 C C . TYR A 1 218 ? 10.420 4.092 -22.160 1.00 94.75 218 TYR A C 1
ATOM 1643 O O . TYR A 1 218 ? 9.648 4.144 -21.198 1.00 94.75 218 TYR A O 1
ATOM 1651 N N . HIS A 1 219 ? 10.377 5.002 -23.137 1.00 95.62 219 HIS A N 1
ATOM 1652 C CA . HIS A 1 219 ? 9.447 6.128 -23.102 1.00 95.62 219 HIS A CA 1
ATOM 1653 C C . HIS A 1 219 ? 7.997 5.667 -23.315 1.00 95.62 219 HIS A C 1
ATOM 1655 O O . HIS A 1 219 ? 7.101 6.070 -22.573 1.00 95.62 219 HIS A O 1
ATOM 1661 N N . GLU A 1 220 ? 7.773 4.763 -24.263 1.00 95.75 220 GLU A N 1
ATOM 1662 C CA . GLU A 1 220 ? 6.494 4.133 -24.584 1.00 95.75 220 GLU A CA 1
ATOM 1663 C C . GLU A 1 220 ? 5.950 3.376 -23.370 1.00 95.75 220 GLU A C 1
ATOM 1665 O O . GLU A 1 220 ? 4.770 3.489 -23.032 1.00 95.75 220 GLU A O 1
ATOM 1670 N N . TYR A 1 221 ? 6.826 2.671 -22.654 1.00 94.31 221 TYR A N 1
ATOM 1671 C CA . TYR A 1 221 ? 6.479 1.983 -21.417 1.00 94.31 221 TYR A CA 1
ATOM 1672 C C . TYR A 1 221 ? 5.977 2.949 -20.331 1.00 94.31 221 TYR A C 1
ATOM 1674 O O . TYR A 1 221 ? 4.911 2.741 -19.742 1.00 94.31 221 TYR A O 1
ATOM 1682 N N . LYS A 1 222 ? 6.694 4.057 -20.096 1.00 94.19 222 LYS A N 1
ATOM 1683 C CA . LYS A 1 222 ? 6.260 5.089 -19.138 1.00 94.19 222 LYS A CA 1
ATOM 1684 C C . LYS A 1 222 ? 4.985 5.799 -19.590 1.00 94.19 222 LYS A C 1
ATOM 1686 O O . LYS A 1 222 ? 4.135 6.107 -18.753 1.00 94.19 222 LYS A O 1
ATOM 1691 N N . ARG A 1 223 ? 4.811 6.012 -20.897 1.00 95.94 223 ARG A N 1
ATOM 1692 C CA . ARG A 1 223 ? 3.586 6.579 -21.468 1.00 95.94 223 ARG A CA 1
ATOM 1693 C C . ARG A 1 223 ? 2.379 5.673 -21.215 1.00 95.94 223 ARG A C 1
ATOM 1695 O O . ARG A 1 223 ? 1.359 6.172 -20.747 1.00 95.94 223 ARG A O 1
ATOM 1702 N N . ALA A 1 224 ? 2.510 4.366 -21.437 1.00 95.19 224 ALA A N 1
ATOM 1703 C CA . ALA A 1 224 ? 1.451 3.394 -21.163 1.00 95.19 224 ALA A CA 1
ATOM 1704 C C . ALA A 1 224 ? 1.063 3.366 -19.673 1.00 95.19 224 ALA A C 1
ATOM 1706 O O . ALA A 1 224 ? -0.120 3.320 -19.337 1.00 95.19 224 ALA A O 1
ATOM 1707 N N . GLN A 1 225 ? 2.043 3.461 -18.767 1.00 95.69 225 GLN A N 1
ATOM 1708 C CA . GLN A 1 225 ? 1.772 3.572 -17.330 1.00 95.69 225 GLN A CA 1
ATOM 1709 C C . GLN A 1 225 ? 0.983 4.850 -16.996 1.00 95.69 225 GLN A C 1
ATOM 1711 O O . GLN A 1 225 ? -0.000 4.798 -16.254 1.00 95.69 225 GLN A O 1
ATOM 1716 N N . HIS A 1 226 ? 1.378 5.991 -17.567 1.00 96.62 226 HIS A N 1
ATOM 1717 C CA . HIS A 1 226 ? 0.679 7.261 -17.375 1.00 96.62 226 HIS A CA 1
ATOM 1718 C C . HIS A 1 226 ? -0.768 7.213 -17.889 1.00 96.62 226 HIS A C 1
ATOM 1720 O O . HIS A 1 226 ? -1.673 7.673 -17.199 1.00 96.62 226 HIS A O 1
ATOM 1726 N N . GLU A 1 227 ? -1.012 6.608 -19.054 1.00 97.69 227 GLU A N 1
ATOM 1727 C CA . GLU A 1 227 ? -2.362 6.441 -19.616 1.00 97.69 227 GLU A CA 1
ATOM 1728 C C . GLU A 1 227 ? -3.298 5.613 -18.740 1.00 97.69 227 GLU A C 1
ATOM 1730 O O . GLU A 1 227 ? -4.518 5.738 -18.848 1.00 97.69 227 GLU A O 1
ATOM 1735 N N . VAL A 1 228 ? -2.754 4.764 -17.872 1.00 97.62 228 VAL A N 1
ATOM 1736 C CA . VAL A 1 228 ? -3.568 4.088 -16.868 1.00 97.62 228 VAL A CA 1
ATOM 1737 C C . VAL A 1 228 ? -3.799 4.970 -15.649 1.00 97.62 228 VAL A C 1
ATOM 1739 O O . VAL A 1 228 ? -4.927 5.039 -15.163 1.00 97.62 228 VAL A O 1
ATOM 1742 N N . MET A 1 229 ? -2.777 5.686 -15.178 1.00 97.94 229 MET A N 1
ATOM 1743 C CA . MET A 1 229 ? -2.927 6.603 -14.046 1.00 97.94 229 MET A CA 1
ATOM 1744 C C . MET A 1 229 ? -4.039 7.641 -14.292 1.00 97.94 229 MET A C 1
ATOM 1746 O O . MET A 1 229 ? -4.819 7.935 -13.391 1.00 97.94 229 MET A O 1
ATOM 1750 N N . THR A 1 230 ? -4.206 8.131 -15.527 1.00 98.00 230 THR A N 1
ATOM 1751 C CA . THR A 1 230 ? -5.290 9.074 -15.872 1.00 98.00 230 THR A CA 1
ATOM 1752 C C . THR A 1 230 ? -6.702 8.490 -15.742 1.00 98.00 230 THR A C 1
ATOM 1754 O O . THR A 1 230 ? -7.667 9.250 -15.675 1.00 98.00 230 THR A O 1
ATOM 1757 N N . LYS A 1 231 ? -6.851 7.161 -15.678 1.00 98.38 231 LYS A N 1
ATOM 1758 C CA . LYS A 1 231 ? -8.142 6.478 -15.481 1.00 98.38 231 LYS A CA 1
ATOM 1759 C C . LYS A 1 231 ? -8.517 6.331 -14.006 1.00 98.38 231 LYS A C 1
ATOM 1761 O O . LYS A 1 231 ? -9.692 6.118 -13.711 1.00 98.38 231 LYS A O 1
ATOM 1766 N N . VAL A 1 232 ? -7.550 6.462 -13.092 1.00 98.50 232 VAL A N 1
ATOM 1767 C CA . VAL A 1 232 ? -7.749 6.275 -11.645 1.00 98.50 232 VAL A CA 1
ATOM 1768 C C . VAL A 1 232 ? -8.876 7.150 -11.088 1.00 98.50 232 VAL A C 1
ATOM 1770 O O . VAL A 1 232 ? -9.733 6.588 -10.410 1.00 98.50 232 VAL A O 1
ATOM 1773 N N . PRO A 1 233 ? -8.980 8.461 -11.402 1.00 98.50 233 PRO A N 1
ATOM 1774 C CA . PRO A 1 233 ? -10.042 9.304 -10.848 1.00 98.50 233 PRO A CA 1
ATOM 1775 C C . PRO A 1 233 ? -11.454 8.798 -11.160 1.00 98.50 233 PRO A C 1
ATOM 1777 O O . PRO A 1 233 ? -12.329 8.827 -10.300 1.00 98.50 233 PRO A O 1
ATOM 1780 N N . LYS A 1 234 ? -11.673 8.290 -12.381 1.00 98.50 234 LYS A N 1
ATOM 1781 C CA . LYS A 1 234 ? -12.967 7.736 -12.790 1.00 98.50 234 LYS A CA 1
ATOM 1782 C C . LYS A 1 234 ? -13.309 6.492 -11.967 1.00 98.50 234 LYS A C 1
ATOM 1784 O O . LYS A 1 234 ? -14.396 6.423 -11.403 1.00 98.50 234 LYS A O 1
ATOM 1789 N N . VAL A 1 235 ? -12.376 5.543 -11.877 1.00 98.62 235 VAL A N 1
ATOM 1790 C CA . VAL A 1 235 ? -12.578 4.291 -11.129 1.00 98.62 235 VAL A CA 1
ATOM 1791 C C . VAL A 1 235 ? -12.752 4.567 -9.635 1.00 98.62 235 VAL A C 1
ATOM 1793 O O . VAL A 1 235 ? -13.623 3.977 -9.007 1.00 98.62 235 VAL A O 1
ATOM 1796 N N . ALA A 1 236 ? -11.988 5.503 -9.067 1.00 98.69 236 ALA A N 1
ATOM 1797 C CA . ALA A 1 236 ? -12.130 5.907 -7.671 1.00 98.69 236 ALA A CA 1
ATOM 1798 C C . ALA A 1 236 ? -13.537 6.447 -7.365 1.00 98.69 236 ALA A C 1
ATOM 1800 O O . ALA A 1 236 ? -14.136 6.044 -6.373 1.00 98.69 236 ALA A O 1
ATOM 1801 N N . LEU A 1 237 ? -14.103 7.287 -8.241 1.00 98.56 237 LEU A N 1
ATOM 1802 C CA . LEU A 1 237 ? -15.469 7.802 -8.086 1.00 98.56 237 LEU A CA 1
ATOM 1803 C C . LEU A 1 237 ? -16.543 6.712 -8.229 1.00 98.56 237 LEU A C 1
ATOM 1805 O O . LEU A 1 237 ? -1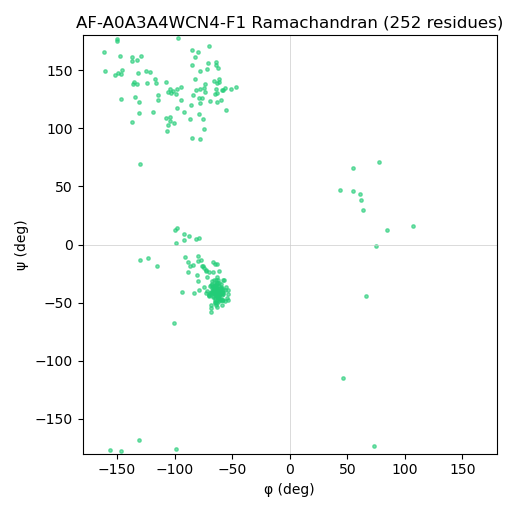7.544 6.739 -7.516 1.00 98.56 237 LEU A O 1
ATOM 1809 N N . GLU A 1 238 ? -16.347 5.748 -9.131 1.00 98.56 238 GLU A N 1
ATOM 1810 C CA . GLU A 1 238 ? -17.249 4.598 -9.280 1.00 98.56 238 GLU A CA 1
ATOM 1811 C C . GLU A 1 238 ? -17.238 3.720 -8.020 1.00 98.56 238 GLU A C 1
ATOM 1813 O O . GLU A 1 238 ? -18.300 3.395 -7.484 1.00 98.56 238 GLU A O 1
ATOM 1818 N N . VAL A 1 239 ? -16.047 3.412 -7.495 1.00 98.62 239 VAL A N 1
ATOM 1819 C CA . VAL A 1 239 ? -15.869 2.658 -6.245 1.00 98.62 239 VAL A CA 1
ATOM 1820 C C . VAL A 1 239 ? -16.466 3.414 -5.055 1.00 98.62 239 VAL A C 1
ATOM 1822 O O . VAL A 1 239 ? -17.177 2.807 -4.256 1.00 98.62 239 VAL A O 1
ATOM 1825 N N . ALA A 1 240 ? -16.254 4.729 -4.960 1.00 98.56 240 ALA A N 1
ATOM 1826 C CA . ALA A 1 240 ? -16.835 5.562 -3.910 1.00 98.56 240 ALA A CA 1
ATOM 1827 C C . ALA A 1 240 ? -18.371 5.558 -3.947 1.00 98.56 240 ALA A C 1
ATOM 1829 O O . ALA A 1 240 ? -19.014 5.441 -2.906 1.00 98.56 240 ALA A O 1
ATOM 1830 N N . ALA A 1 241 ? -18.980 5.608 -5.136 1.00 98.56 241 ALA A N 1
ATOM 1831 C CA . ALA A 1 241 ? -20.433 5.529 -5.283 1.00 98.56 241 ALA A CA 1
ATOM 1832 C C . ALA A 1 241 ? -20.996 4.145 -4.900 1.00 98.56 241 ALA A C 1
ATOM 1834 O O . ALA A 1 241 ? -22.109 4.039 -4.381 1.00 98.56 241 ALA A O 1
ATOM 1835 N N . GLU A 1 242 ? -20.257 3.063 -5.158 1.00 98.31 242 GLU A N 1
ATOM 1836 C CA . GLU A 1 242 ? -20.608 1.723 -4.669 1.00 98.31 242 GLU A CA 1
ATOM 1837 C C . GLU A 1 242 ? -20.478 1.625 -3.145 1.00 98.31 242 GLU A C 1
ATOM 1839 O O . GLU A 1 242 ? -21.349 1.052 -2.484 1.00 98.31 242 GLU A O 1
ATOM 1844 N N . PHE A 1 243 ? -19.426 2.221 -2.587 1.00 98.31 243 PHE A N 1
ATOM 1845 C CA . PHE A 1 243 ? -19.180 2.263 -1.152 1.00 98.31 243 PHE A CA 1
ATOM 1846 C C . PHE A 1 243 ? -20.263 3.058 -0.410 1.00 98.31 243 PHE A C 1
ATOM 1848 O O . PHE A 1 243 ? -20.774 2.600 0.615 1.00 98.31 243 PHE A O 1
ATOM 1855 N N . GLU A 1 244 ? -20.696 4.192 -0.967 1.00 98.25 244 GLU A N 1
ATOM 1856 C CA . GLU A 1 244 ? -21.800 5.005 -0.446 1.00 98.25 244 GLU A CA 1
ATOM 1857 C C . GLU A 1 244 ? -23.111 4.211 -0.412 1.00 98.25 244 GLU A C 1
ATOM 1859 O O . GLU A 1 244 ? -23.828 4.247 0.584 1.00 98.25 244 GLU A O 1
ATOM 1864 N N . LYS A 1 245 ? -23.415 3.414 -1.445 1.00 97.62 245 LYS A N 1
ATOM 1865 C CA . LYS A 1 245 ? -24.616 2.556 -1.446 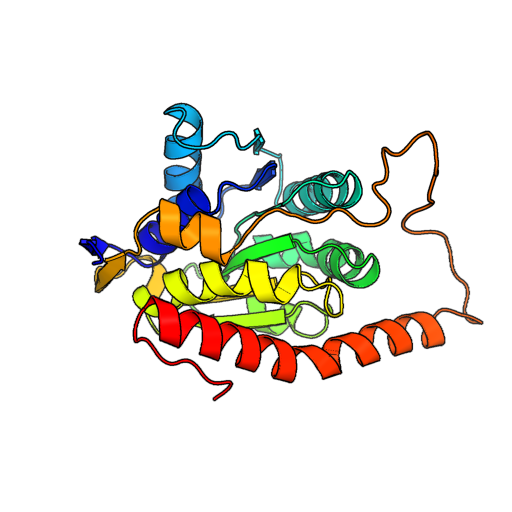1.00 97.62 245 LYS A CA 1
ATOM 1866 C C . LYS A 1 245 ? -24.591 1.498 -0.343 1.00 97.62 245 LYS A C 1
ATOM 1868 O O . LYS A 1 245 ? -25.649 1.117 0.151 1.00 97.62 245 LYS A O 1
ATOM 1873 N N . MET A 1 246 ? -23.408 0.994 0.000 1.00 95.81 246 MET A N 1
ATOM 1874 C CA . MET A 1 246 ? -23.236 -0.026 1.034 1.00 95.81 246 MET A CA 1
ATOM 1875 C C . MET A 1 246 ? -23.288 0.568 2.446 1.00 95.81 246 MET A C 1
ATOM 1877 O O . MET A 1 246 ? -23.846 -0.047 3.350 1.00 95.81 246 MET A O 1
ATOM 1881 N N . THR A 1 247 ? -22.693 1.744 2.640 1.00 96.69 247 THR A N 1
ATOM 1882 C CA . THR A 1 247 ? -22.388 2.282 3.977 1.00 96.69 247 THR A CA 1
ATOM 1883 C C . THR A 1 247 ? -23.145 3.558 4.332 1.00 96.69 247 THR A C 1
ATOM 1885 O O . THR A 1 247 ? -23.206 3.927 5.500 1.00 96.69 247 THR A O 1
ATOM 1888 N N . GLY A 1 248 ? -23.688 4.259 3.337 1.00 97.00 248 GLY A N 1
ATOM 1889 C CA . GLY A 1 248 ? -24.215 5.617 3.464 1.00 97.00 248 GLY A CA 1
ATOM 1890 C C . GLY A 1 248 ? -23.142 6.708 3.570 1.00 97.00 248 GLY A C 1
ATOM 1891 O O . GLY A 1 248 ? -23.498 7.881 3.664 1.00 97.00 248 GLY A O 1
ATOM 1892 N N . ARG A 1 249 ? -21.846 6.360 3.564 1.00 97.06 249 ARG A N 1
ATOM 1893 C CA . ARG A 1 249 ? -20.733 7.316 3.656 1.00 97.06 249 ARG A CA 1
ATOM 1894 C C . ARG A 1 249 ? -20.237 7.687 2.265 1.00 97.06 249 ARG A C 1
ATOM 1896 O O . ARG A 1 249 ? -19.896 6.817 1.467 1.00 97.06 249 ARG A O 1
ATOM 1903 N N . LYS A 1 250 ? -20.224 8.986 1.978 1.00 97.50 250 LYS A N 1
ATOM 1904 C CA . LYS A 1 250 ? -19.899 9.531 0.662 1.00 97.50 250 LYS A CA 1
ATOM 1905 C C . LYS A 1 250 ? -18.445 9.985 0.602 1.00 97.50 250 LYS A C 1
ATOM 1907 O O . LYS A 1 250 ? -18.015 10.747 1.461 1.00 97.50 250 LYS A O 1
ATOM 1912 N N . TYR A 1 251 ? -17.759 9.602 -0.471 1.00 97.75 251 TYR A N 1
ATOM 1913 C CA . TYR A 1 251 ? -16.391 10.020 -0.773 1.00 97.75 251 TYR A CA 1
ATOM 1914 C C . TYR A 1 251 ? -16.298 10.664 -2.158 1.00 97.75 251 TYR A C 1
ATOM 1916 O O . TYR A 1 251 ? -17.067 10.342 -3.067 1.00 97.75 251 TYR A O 1
ATOM 1924 N N . GLY A 1 252 ? -15.364 11.602 -2.299 1.00 96.19 252 GLY A N 1
ATOM 1925 C CA . GLY A 1 252 ? -15.029 12.288 -3.544 1.00 96.19 252 GLY A CA 1
ATOM 1926 C C . GLY A 1 252 ? -13.519 12.289 -3.778 1.00 96.19 252 GLY A C 1
ATOM 1927 O O . GLY A 1 252 ? -12.781 11.575 -3.107 1.00 96.19 252 GLY A O 1
ATOM 1928 N N . LEU A 1 253 ? -13.060 13.087 -4.743 1.00 94.31 253 LEU A N 1
ATOM 1929 C CA . LEU A 1 253 ? -11.623 13.295 -4.976 1.00 94.31 253 LEU A CA 1
ATOM 1930 C C . LEU A 1 253 ? -11.050 14.455 -4.146 1.00 94.31 253 LEU A C 1
ATOM 1932 O O . LEU A 1 253 ? -9.840 14.495 -3.938 1.00 94.31 253 LEU A O 1
ATOM 1936 N N . PHE A 1 254 ? -11.909 15.394 -3.737 1.00 90.75 254 PHE A N 1
ATOM 1937 C CA . PHE A 1 254 ? -11.591 16.636 -3.033 1.00 90.75 254 PHE A CA 1
ATOM 1938 C C . PHE A 1 254 ? -12.739 17.008 -2.098 1.00 90.75 254 PHE A C 1
ATOM 1940 O O . PHE A 1 254 ? -13.896 16.657 -2.450 1.00 90.75 254 PHE A O 1
#

Radius of gyration: 17.29 Å; Cα contacts (8 Å, |Δi|>4): 530; chains: 1; bounding box: 44×40×48 Å

Foldseek 3Di:
DFDKDWDFLLLLLLVLCLLQQWQEFEEEDDPPNNSSVVSNVVCCVVVSHNYDYHDDPALLVRLVVQQLCQLQPTGYEYEDEAVSLVSVQVSLLQQLLQLGAYEYAYQYWDHPPPDGRFWDNPSVVVNVPSLAAEAEAPASQRSNLVSLLSLQLCQPPLASGYYYDYYTHPPRRVHTDIYTDDDSVLSCVLSDDRDGDQRCPPPVRHDDGPDDDDPVCPVVSVVSSVVSVVCSQVSSQVSQVVSCVRPVDHDHPD

Nearest PDB structures (foldseek):
  9bt4-assembly2_A  TM=9.718E-01  e=2.564E-27  Methanosarcina acetivorans C2A
  5c4i-assembly1_D  TM=9.798E-01  e=1.263E-25  Moorella thermoacetica ATCC 39073
  6cip-assembly3_E  TM=9.126E-01  e=2.211E-21  Moorella thermoacetica ATCC 39073
  6cio-assembly2_C  TM=9.148E-01  e=4.192E-21  Moorella thermoacetica ATCC 39073
  6n2o-assembly1_A  TM=8.220E-01  e=1.054E-13  Magnetococcus marinus MC-1

pLDDT: mean 97.16, std 3.56, range [55.25, 98.88]

Sequence (254 aa):
MGKIVAVTGNEACAQALKQINPDVCAAYPITPATDLMQRFSSFVNDGKVDTELVLVESEHSAMSACIGAAAAGGRVATATSSQGLALMWEMLYIAAGTRLPIIMPLVNRALSAPLNIHGDHSDGMGARDTGWIQIYSENAQEAYDNLIQSFRIAEHLDIRLPAMVCMDGFIVSHSIERVEYIDDADVKKFVGKFVSVNPLLDLDKPKSYGPLILTDLYHEYKRAQHEVMTKVPKVALEVAAEFEKMTGRKYGLF

Solvent-accessible surface area (backbone atoms only — not comparable to full-atom values): 13087 Å² total; per-residue (Å²): 133,56,55,75,43,80,41,22,17,25,55,33,38,24,50,37,48,49,37,64,44,40,48,34,32,23,35,40,84,36,74,60,26,32,63,21,53,55,52,37,50,49,35,38,77,69,66,65,30,85,35,48,72,43,81,48,95,36,37,40,51,10,47,49,49,35,44,54,43,29,42,50,38,42,48,26,35,40,50,31,16,19,66,37,48,62,52,20,46,75,50,44,38,50,32,26,71,71,44,31,42,40,40,27,48,30,26,20,10,30,54,68,89,66,84,44,69,51,47,40,58,57,31,60,63,70,45,60,86,36,58,46,46,78,44,80,27,91,38,32,52,42,35,22,51,48,47,52,50,42,54,47,44,16,59,31,88,80,45,25,25,16,32,34,36,32,31,39,16,56,66,24,38,60,38,73,39,84,29,73,40,72,53,54,69,56,47,36,60,70,54,48,81,83,78,64,73,81,26,53,72,35,82,91,62,71,62,87,78,86,73,94,74,54,88,92,47,49,62,59,53,54,50,57,53,50,64,28,58,73,47,44,66,61,48,44,49,53,51,25,55,54,46,20,74,76,70,73,54,80,62,73,96,121

Secondary structure (DSSP, 8-state):
-PEEEEEEHHHHHHHHHHHH--SEEEE---TTTHHHHHHHHHHHHTTS---EEEE-SSHHHHHHHHHHHHHHT--EE--B-HHHHHHTHHHHHHHHHTT--EEEEEEE-PPSSS---S--SHHHHHTGGGS-EEEEESSHHHHHHHHHHHHHHHHSTTT---EEEEEETTTTTSSEEEEEEPPHHHHHHHH------S-TT-SSS----S----TTTHHHHHHHHHHHHTTHHHHHHHHHHHHHHHHS------